Protein AF-A0A8X8WLD6-F1 (afdb_monomer_lite)

InterPro domains:
  IPR009038 GOLD domain [PF01105] (49-190)
  IPR009038 GOLD domain [SM01190] (5-190)
  IPR015720 Transmembrane emp24 domain-containing protein [PTHR22811] (5-192)

pLDDT: mean 74.34, std 14.96, range [29.39, 98.31]

Secondary structure (DSSP, 8-state):
------EEEEEEEEE--SSTTSPPPTT-EEEEEEEE-SSS-EEEEEEEES-SS-TTSS-EEEEESS-SEEEEEEE--SSEEEEEEEEE---SS-----EEEEEEEGGGGS--TTTTTS-TTHHHHHHHHHHHHHHHHHHHHHHHHHHHHHHHHHHHHHHHHHHHHHHHHHHHHHHHHHHHHHHHHHHHHHHHT--

Organism: Salvia splendens (NCBI:txid180675)

Foldseek 3Di:
DDQPWDKDFPDKDFFDDPDPPDWDDQLWKKKKKKAKDDDFKKKKWKWFQPDPVCSPPTDTPDTDTRDRIDIDMDHDGHTGMMTIMIITRDDPDPDDIDMDMDIDTGPRRDDPPVVVVPDDVCVVVVVVVVVVVVVVVVVVVVVVVVVVVVVVVVVVVVVVVVVVVVVVVVVVVVVVVVVVVVVVVVVVCVVVVPD

Sequence (195 aa):
MHSTGYSMTVGKYEVVNYNEGLPLPDSHKITIRFRRENYGKLICGILRITDRLLPSYGNNYHYAENVVWGHFAFQAADAGDYMACFFAADTKPSSFMTVDFEWKSGVAAKDWSHIAKKGSVTAMELELERMYDTVQAIHDEIYYLREREKEMQLLNISTNSKMAWLSFLSLLVSLSVTGLQLWHLKSFFQKKKLI

Radius of gyration: 32.74 Å; chains: 1; bounding box: 58×54×99 Å

Structure (mmCIF, N/CA/C/O backbone):
data_AF-A0A8X8WLD6-F1
#
_entry.id   AF-A0A8X8WLD6-F1
#
loop_
_atom_site.group_PDB
_atom_site.id
_atom_site.type_symbol
_atom_site.label_atom_id
_atom_site.label_alt_id
_atom_site.label_comp_id
_atom_site.label_asym_id
_atom_site.label_entity_id
_atom_site.label_seq_id
_atom_site.pdbx_PDB_ins_code
_atom_site.Cartn_x
_atom_site.Cartn_y
_atom_site.Cartn_z
_atom_site.occupancy
_atom_site.B_iso_or_equiv
_atom_site.auth_seq_id
_atom_site.auth_comp_id
_atom_site.auth_asym_id
_atom_site.auth_atom_id
_atom_site.pdbx_PDB_model_num
ATOM 1 N N . MET A 1 1 ? -5.770 -28.089 -34.467 1.00 29.39 1 MET A N 1
ATOM 2 C CA . MET A 1 1 ? -4.344 -28.482 -34.459 1.00 29.39 1 MET A CA 1
ATOM 3 C C . MET A 1 1 ? -3.795 -28.195 -33.074 1.00 29.39 1 MET A C 1
ATOM 5 O O . MET A 1 1 ? -3.697 -27.035 -32.703 1.00 29.39 1 MET A O 1
ATOM 9 N N . HIS A 1 2 ? -3.549 -29.243 -32.287 1.00 32.16 2 HIS A N 1
ATOM 10 C CA . HIS A 1 2 ? -2.879 -29.145 -30.989 1.00 32.16 2 HIS A CA 1
ATOM 11 C C . HIS A 1 2 ? -1.432 -28.700 -31.234 1.00 32.16 2 HIS A C 1
ATOM 13 O O . HIS A 1 2 ? -0.637 -29.479 -31.753 1.00 32.16 2 HIS A O 1
ATOM 19 N N . SER A 1 3 ? -1.109 -27.446 -30.921 1.00 35.28 3 SER A N 1
ATOM 20 C CA . SER A 1 3 ? 0.278 -26.984 -30.882 1.00 35.28 3 SER A CA 1
ATOM 21 C C . SER A 1 3 ? 0.845 -27.362 -29.517 1.00 35.28 3 SER A C 1
ATOM 23 O O . SER A 1 3 ? 0.559 -26.709 -28.515 1.00 35.28 3 SER A O 1
ATOM 25 N N . THR A 1 4 ? 1.589 -28.463 -29.453 1.00 39.16 4 THR A N 1
ATOM 26 C CA . THR A 1 4 ? 2.425 -28.824 -28.301 1.00 39.16 4 THR A CA 1
ATOM 27 C C . THR A 1 4 ? 3.657 -27.922 -28.283 1.00 39.16 4 THR A C 1
ATOM 29 O O . THR A 1 4 ? 4.755 -28.376 -28.556 1.00 39.16 4 THR A O 1
ATOM 32 N N . GLY A 1 5 ? 3.468 -26.627 -28.031 1.00 50.44 5 GLY A N 1
ATOM 33 C CA . GLY A 1 5 ? 4.569 -25.692 -27.811 1.00 50.44 5 GLY A CA 1
ATOM 34 C C . GLY A 1 5 ? 4.886 -25.603 -26.323 1.00 50.44 5 GLY A C 1
ATOM 35 O O . GLY A 1 5 ? 3.981 -25.417 -25.507 1.00 50.44 5 GLY A O 1
ATOM 36 N N . TYR A 1 6 ? 6.159 -25.716 -25.952 1.00 54.38 6 TYR A N 1
ATOM 37 C CA . TYR A 1 6 ? 6.596 -25.414 -24.592 1.00 54.38 6 TYR A CA 1
ATOM 38 C C . TYR A 1 6 ? 6.412 -23.906 -24.334 1.00 54.38 6 TYR A C 1
ATOM 40 O O . TYR A 1 6 ? 7.096 -23.064 -24.916 1.00 54.38 6 TYR A O 1
ATOM 48 N N . SER A 1 7 ? 5.438 -23.560 -23.488 1.00 57.84 7 SER A N 1
ATOM 49 C CA . SER A 1 7 ? 5.211 -22.192 -23.009 1.00 57.84 7 SER A CA 1
ATOM 50 C C . SER A 1 7 ? 6.085 -21.928 -21.789 1.00 57.84 7 SER A C 1
ATOM 52 O O . SER A 1 7 ? 6.006 -22.676 -20.815 1.00 57.84 7 SER A O 1
ATOM 54 N N . MET A 1 8 ? 6.867 -20.848 -21.804 1.00 62.53 8 MET A N 1
ATOM 55 C CA . MET A 1 8 ? 7.600 -20.373 -20.633 1.00 62.53 8 MET A CA 1
ATOM 56 C C . MET A 1 8 ? 6.960 -19.077 -20.128 1.00 62.53 8 MET A C 1
ATOM 58 O O . MET A 1 8 ? 6.961 -18.045 -20.802 1.00 62.53 8 MET A O 1
ATOM 62 N N . THR A 1 9 ? 6.398 -19.120 -18.921 1.00 62.12 9 THR A N 1
ATOM 63 C CA . THR A 1 9 ? 5.961 -17.911 -18.214 1.00 62.12 9 THR A CA 1
ATOM 64 C C . THR A 1 9 ? 7.174 -17.303 -17.525 1.00 62.12 9 THR A C 1
ATOM 66 O O . THR A 1 9 ? 7.764 -17.936 -16.655 1.00 62.12 9 THR A O 1
ATOM 69 N N . VAL A 1 10 ? 7.558 -16.089 -17.921 1.00 64.88 10 VAL A N 1
ATOM 70 C CA . VAL A 1 10 ? 8.767 -15.425 -17.397 1.00 64.88 10 VAL A CA 1
ATOM 71 C C . VAL A 1 10 ? 8.454 -14.559 -16.171 1.00 64.88 10 VAL A C 1
ATOM 73 O O . VAL A 1 10 ? 9.334 -14.330 -15.348 1.00 64.88 10 VAL A O 1
ATOM 76 N N . GLY A 1 11 ? 7.195 -14.153 -15.969 1.00 66.19 11 GLY A N 1
ATOM 77 C CA . GLY A 1 11 ? 6.789 -13.462 -14.744 1.00 66.19 11 GLY A CA 1
ATOM 78 C C . GLY A 1 11 ? 5.285 -13.216 -14.640 1.00 66.19 11 GLY A C 1
ATOM 79 O O . GLY A 1 11 ? 4.610 -12.962 -15.642 1.00 66.19 11 GLY A O 1
ATOM 80 N N . LYS A 1 12 ? 4.772 -13.290 -13.407 1.00 68.62 12 LYS A N 1
ATOM 81 C CA . LYS A 1 12 ? 3.413 -12.890 -13.025 1.00 68.62 12 LYS A CA 1
ATOM 82 C C . LYS A 1 12 ? 3.515 -11.647 -12.141 1.00 68.62 12 LYS A C 1
ATOM 84 O O . LYS A 1 12 ? 4.262 -11.666 -11.166 1.00 68.62 12 LYS A O 1
ATOM 89 N N . TYR A 1 13 ? 2.757 -10.608 -12.470 1.00 75.00 13 TYR A N 1
ATOM 90 C CA . TYR A 1 13 ? 2.775 -9.329 -11.766 1.00 75.00 13 TYR A CA 1
ATOM 91 C C . TYR A 1 13 ? 1.355 -8.927 -11.383 1.00 75.00 13 TYR A C 1
ATOM 93 O O . TYR A 1 13 ? 0.457 -8.929 -12.222 1.00 75.00 13 TYR A O 1
ATOM 101 N N . GLU A 1 14 ? 1.153 -8.577 -10.118 1.00 72.31 14 GLU A N 1
ATOM 102 C CA . GLU A 1 14 ? -0.134 -8.109 -9.613 1.00 72.31 14 GLU A CA 1
ATOM 103 C C . GLU A 1 14 ? -0.137 -6.581 -9.576 1.00 72.31 14 GLU A C 1
ATOM 105 O O . GLU A 1 14 ? 0.733 -5.955 -8.967 1.00 72.31 14 GLU A O 1
ATOM 110 N N . VAL A 1 15 ? -1.111 -5.974 -10.251 1.00 72.88 15 VAL A N 1
ATOM 111 C CA . VAL A 1 15 ? -1.371 -4.539 -10.148 1.00 72.88 15 VAL A CA 1
ATOM 112 C C . VAL A 1 15 ? -2.420 -4.346 -9.064 1.00 72.88 15 VAL A C 1
ATOM 114 O O . VAL A 1 15 ? -3.608 -4.594 -9.286 1.00 72.88 15 VAL A O 1
ATOM 117 N N . VAL A 1 16 ? -1.965 -3.907 -7.893 1.00 67.19 16 VAL A N 1
ATOM 118 C CA . VAL A 1 16 ? -2.822 -3.605 -6.744 1.00 67.19 16 VAL A CA 1
ATOM 119 C C . VAL A 1 16 ? -3.279 -2.153 -6.831 1.00 67.19 16 VAL A C 1
ATOM 121 O O . VAL A 1 16 ? -2.459 -1.237 -6.881 1.00 67.19 16 VAL A O 1
ATOM 124 N N . ASN A 1 17 ? -4.594 -1.936 -6.836 1.00 70.19 17 ASN A N 1
ATOM 125 C CA . ASN A 1 17 ? -5.170 -0.609 -6.655 1.00 70.19 17 ASN A CA 1
ATOM 126 C C . ASN A 1 17 ? -5.534 -0.420 -5.181 1.00 70.19 17 ASN A C 1
ATOM 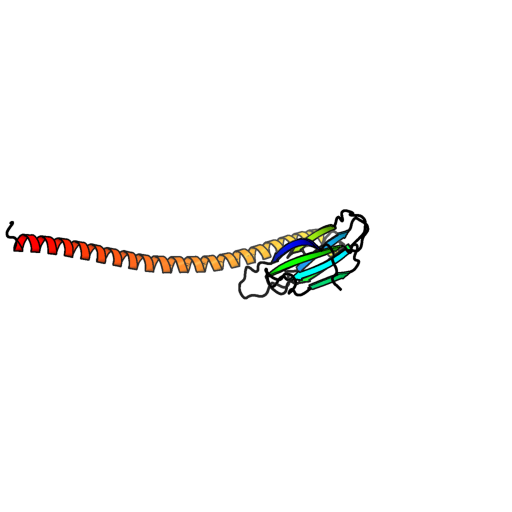128 O O . ASN A 1 17 ? -6.436 -1.083 -4.676 1.00 70.19 17 ASN A O 1
ATOM 132 N N . TYR A 1 18 ? -4.827 0.482 -4.502 1.00 64.00 18 TYR A N 1
ATOM 133 C CA . TYR A 1 18 ? -5.067 0.807 -3.093 1.00 64.00 18 TYR A CA 1
ATOM 134 C C . TYR A 1 18 ? -6.312 1.686 -2.873 1.00 64.00 18 TYR A C 1
ATOM 136 O O . TYR A 1 18 ? -6.775 1.810 -1.738 1.00 64.00 18 TYR A O 1
ATOM 144 N N . ASN A 1 19 ? -6.869 2.260 -3.945 1.00 64.06 19 ASN A N 1
ATOM 145 C CA . ASN A 1 19 ? -8.040 3.129 -3.915 1.00 64.06 19 ASN A CA 1
ATOM 146 C C . ASN A 1 19 ? -9.269 2.361 -4.419 1.00 64.06 19 ASN A C 1
ATOM 148 O O . ASN A 1 19 ? -9.572 2.349 -5.614 1.00 64.06 19 ASN A O 1
ATOM 152 N N . GLU A 1 20 ? -9.977 1.699 -3.503 1.00 58.72 20 GLU A N 1
ATOM 153 C CA . GLU A 1 20 ? -11.185 0.940 -3.838 1.00 58.72 20 GLU A CA 1
ATOM 154 C C . GLU A 1 20 ? -12.242 1.832 -4.521 1.00 58.72 20 GLU A C 1
ATOM 156 O O . GLU A 1 20 ? -12.653 2.858 -3.983 1.00 58.72 20 GLU A O 1
ATOM 161 N N . GLY A 1 21 ? -12.681 1.438 -5.723 1.00 57.94 21 GLY A N 1
ATOM 162 C CA . GLY A 1 21 ? -13.749 2.109 -6.479 1.00 57.94 21 GLY A CA 1
ATOM 163 C C . GLY A 1 21 ? -13.314 3.253 -7.405 1.00 57.94 21 GLY A C 1
ATOM 164 O O . GLY A 1 21 ? -14.142 3.747 -8.169 1.00 57.94 21 GLY A O 1
ATOM 165 N N . LEU A 1 22 ? -12.038 3.649 -7.393 1.00 59.72 22 LEU A N 1
ATOM 166 C CA . LEU A 1 22 ? -11.480 4.636 -8.326 1.00 59.72 22 LEU A CA 1
ATOM 167 C C . LEU A 1 22 ? -10.697 3.930 -9.447 1.00 59.72 22 LEU A C 1
ATOM 169 O O . LEU A 1 22 ? -9.995 2.956 -9.161 1.00 59.72 22 LEU A O 1
ATOM 173 N N . PRO A 1 23 ? -10.790 4.385 -10.712 1.00 63.88 23 PRO A N 1
ATOM 174 C CA . PRO A 1 23 ? -9.982 3.831 -11.796 1.00 63.88 23 PRO A CA 1
ATOM 175 C C . PRO A 1 23 ? -8.490 4.073 -11.534 1.00 63.88 23 PRO A C 1
ATOM 177 O O . PRO A 1 23 ? -8.115 5.034 -10.856 1.00 63.88 23 PRO A O 1
ATOM 180 N N . LEU A 1 24 ? -7.632 3.202 -12.073 1.00 65.94 24 LEU A N 1
ATOM 181 C CA . LEU A 1 24 ? -6.185 3.414 -12.008 1.00 65.94 24 LEU A CA 1
ATOM 182 C C . LEU A 1 24 ? -5.838 4.761 -12.669 1.00 65.94 24 LEU A C 1
ATOM 184 O O . LEU A 1 24 ? -6.397 5.079 -13.720 1.00 65.94 24 LEU A O 1
ATOM 188 N N . PRO A 1 25 ? -4.928 5.559 -12.081 1.00 66.00 25 PRO A N 1
ATOM 189 C CA . PRO A 1 25 ? -4.551 6.839 -12.663 1.00 66.00 25 PRO A CA 1
ATOM 190 C C . PRO A 1 25 ? -3.901 6.638 -14.039 1.00 66.00 25 PRO A C 1
ATOM 192 O O . PRO A 1 25 ? -3.166 5.670 -14.247 1.00 66.00 25 PRO A O 1
ATOM 195 N N . ASP A 1 26 ? -4.092 7.595 -14.955 1.00 61.78 26 ASP A N 1
ATOM 196 C CA . ASP A 1 26 ? -3.539 7.534 -16.321 1.00 61.78 26 ASP A CA 1
ATOM 197 C C . ASP A 1 26 ? -2.004 7.435 -16.371 1.00 61.78 26 AS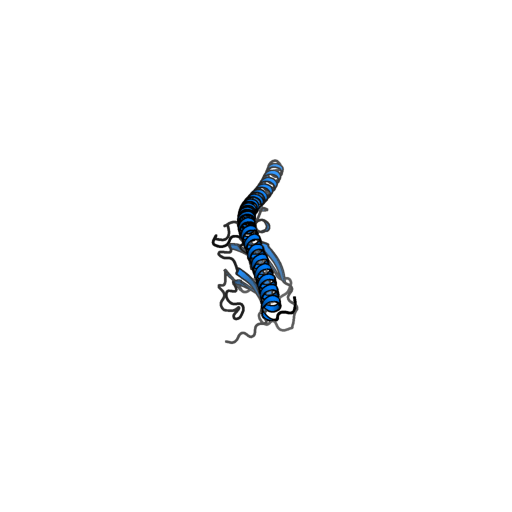P A C 1
ATOM 199 O O . ASP A 1 26 ? -1.409 7.021 -17.367 1.00 61.78 26 ASP A O 1
ATOM 203 N N . SER A 1 27 ? -1.342 7.769 -15.264 1.00 60.25 27 SER A N 1
ATOM 204 C CA . SER A 1 27 ? 0.099 7.623 -15.069 1.00 60.25 27 SER A CA 1
ATOM 205 C C . SER A 1 27 ? 0.559 6.173 -14.868 1.00 60.25 27 SER A C 1
ATOM 207 O O . SER A 1 27 ? 1.767 5.913 -14.887 1.00 60.25 27 SER A O 1
ATOM 209 N N . HIS A 1 28 ? -0.356 5.210 -14.696 1.00 67.75 28 HIS A N 1
ATOM 210 C CA . HIS A 1 28 ? -0.022 3.800 -14.505 1.00 67.75 28 HIS A CA 1
ATOM 211 C C . HIS A 1 28 ? 0.275 3.107 -15.842 1.00 67.75 28 HIS A C 1
ATOM 213 O O . HIS A 1 28 ? -0.479 2.284 -16.366 1.00 67.75 28 HIS A O 1
ATOM 219 N N . LYS A 1 29 ? 1.423 3.472 -16.409 1.00 72.50 29 LYS A N 1
ATOM 220 C CA . LYS A 1 29 ? 1.969 2.861 -17.615 1.00 72.50 29 LYS A CA 1
ATOM 221 C C . LYS A 1 29 ? 2.773 1.626 -17.233 1.00 72.50 29 LYS A C 1
ATOM 223 O O . LYS A 1 29 ? 3.614 1.684 -16.338 1.00 72.50 29 LYS A O 1
ATOM 228 N N . ILE A 1 30 ? 2.519 0.520 -17.918 1.00 76.19 30 ILE A N 1
ATOM 229 C CA . ILE A 1 30 ? 3.349 -0.678 -17.847 1.00 76.19 30 ILE A CA 1
ATOM 230 C C . ILE A 1 30 ? 4.222 -0.677 -19.085 1.00 76.19 30 ILE A C 1
ATOM 232 O O . ILE A 1 30 ? 3.715 -0.584 -20.202 1.00 76.19 30 ILE A O 1
ATOM 236 N N . THR A 1 31 ? 5.526 -0.784 -18.876 1.00 76.00 31 THR A N 1
ATOM 237 C CA . THR A 1 31 ? 6.522 -0.825 -19.935 1.00 76.00 31 THR A CA 1
ATOM 238 C C . THR A 1 31 ? 7.287 -2.133 -19.838 1.00 76.00 31 THR A C 1
ATOM 240 O O . THR A 1 31 ? 7.851 -2.461 -18.794 1.00 76.00 31 THR A O 1
ATOM 243 N N . ILE A 1 32 ? 7.317 -2.864 -20.946 1.00 74.88 32 ILE A N 1
ATOM 244 C CA . ILE A 1 32 ? 7.991 -4.147 -21.071 1.00 74.88 32 ILE A CA 1
ATOM 245 C C . ILE A 1 32 ? 9.047 -4.032 -22.151 1.00 74.88 32 ILE A C 1
ATOM 247 O O . ILE A 1 32 ? 8.755 -3.668 -23.293 1.00 74.88 32 ILE A O 1
ATOM 251 N N . ARG A 1 33 ? 10.278 -4.387 -21.802 1.00 76.94 33 ARG A N 1
ATOM 252 C CA . ARG A 1 33 ? 11.364 -4.547 -22.760 1.00 76.94 33 ARG A CA 1
ATOM 253 C C . ARG A 1 33 ? 11.831 -5.985 -22.722 1.00 76.94 33 ARG A C 1
ATOM 255 O O . ARG A 1 33 ? 12.035 -6.539 -21.649 1.00 76.94 33 ARG A O 1
ATOM 262 N N . PHE A 1 34 ? 12.020 -6.565 -23.897 1.00 77.00 34 PHE A N 1
ATOM 263 C CA . PHE A 1 34 ? 12.658 -7.865 -23.997 1.00 77.00 34 PHE A CA 1
ATOM 264 C C . PHE A 1 34 ? 13.650 -7.904 -25.147 1.00 77.00 34 PHE A C 1
ATOM 266 O O . PHE A 1 34 ? 13.471 -7.255 -26.188 1.00 77.00 34 PHE A O 1
ATOM 273 N N . ARG A 1 35 ? 14.703 -8.690 -24.954 1.00 74.00 35 ARG A N 1
ATOM 274 C CA . ARG A 1 35 ? 15.701 -8.988 -25.974 1.00 74.00 35 ARG A CA 1
ATOM 275 C C . ARG A 1 35 ? 16.039 -10.467 -25.916 1.00 74.00 35 ARG A C 1
ATOM 277 O O . ARG A 1 35 ? 16.295 -11.023 -24.854 1.00 74.00 35 ARG A O 1
ATOM 284 N N . ARG A 1 36 ? 16.045 -11.097 -27.084 1.00 70.62 36 ARG A N 1
ATOM 285 C CA . ARG A 1 36 ? 16.473 -12.482 -27.252 1.00 70.62 36 ARG A CA 1
ATOM 286 C C . ARG A 1 36 ? 17.970 -12.550 -27.552 1.00 70.62 36 ARG A C 1
ATOM 288 O O . ARG A 1 36 ? 18.460 -11.752 -28.350 1.00 70.62 36 ARG A O 1
ATOM 295 N N . GLU A 1 37 ? 18.656 -13.538 -26.980 1.00 69.69 37 GLU A N 1
ATOM 296 C CA . GLU A 1 37 ? 20.098 -13.755 -27.197 1.00 69.69 37 GLU A CA 1
ATOM 297 C C . GLU A 1 37 ? 20.429 -14.888 -28.197 1.00 69.69 37 GLU A C 1
ATOM 299 O O . GLU A 1 37 ? 21.432 -14.793 -28.896 1.00 69.69 37 GLU A O 1
ATOM 304 N N . ASN A 1 38 ? 19.579 -15.921 -28.336 1.00 67.62 38 ASN A N 1
ATOM 305 C CA . ASN A 1 38 ? 19.846 -17.123 -29.158 1.00 67.62 38 ASN A CA 1
ATOM 306 C C . ASN A 1 38 ? 18.884 -17.312 -30.360 1.00 67.62 38 ASN A C 1
ATOM 308 O O . ASN A 1 38 ? 17.836 -16.667 -30.457 1.00 67.62 38 ASN A O 1
ATOM 312 N N . TYR A 1 39 ? 19.227 -18.228 -31.281 1.00 56.91 39 TYR A N 1
ATOM 313 C CA . TYR A 1 39 ? 18.444 -18.559 -32.487 1.00 56.91 39 TYR A CA 1
ATOM 314 C C . TYR A 1 39 ? 17.168 -19.367 -32.170 1.00 56.91 39 TYR A C 1
ATOM 316 O O . TYR A 1 39 ? 17.200 -20.313 -31.393 1.00 56.91 39 TYR A O 1
ATOM 324 N N . GLY A 1 40 ? 16.041 -18.998 -32.791 1.00 60.62 40 GLY A N 1
ATOM 325 C CA . GLY A 1 40 ? 14.718 -19.619 -32.607 1.00 60.62 40 GLY A CA 1
ATOM 326 C C . GLY A 1 40 ? 13.586 -18.648 -32.969 1.00 60.62 40 GLY A C 1
ATOM 327 O O . GLY A 1 40 ? 13.846 -17.486 -33.275 1.00 60.62 40 GLY A O 1
ATOM 328 N N . LYS A 1 41 ? 12.321 -19.075 -32.953 1.00 59.84 41 LYS A N 1
ATOM 329 C CA . LYS A 1 41 ? 11.158 -18.172 -33.080 1.00 59.84 41 LYS A CA 1
ATOM 330 C C . LYS A 1 41 ? 10.527 -17.978 -31.701 1.00 59.84 41 LYS A C 1
ATOM 332 O O . LYS A 1 41 ? 10.145 -18.957 -31.070 1.00 59.84 41 LYS A O 1
ATOM 337 N N . LEU A 1 42 ? 10.433 -16.726 -31.251 1.00 64.88 42 LEU A N 1
ATOM 338 C CA . LEU A 1 42 ? 9.764 -16.327 -30.011 1.00 64.88 42 LEU A CA 1
ATOM 339 C C . LEU A 1 42 ? 8.433 -15.664 -30.355 1.00 64.88 42 LEU A C 1
ATOM 341 O O . LEU A 1 42 ? 8.391 -14.744 -31.178 1.00 64.88 42 LEU A O 1
ATOM 345 N N . ILE A 1 43 ? 7.374 -16.125 -29.710 1.00 66.44 43 ILE A N 1
ATOM 346 C CA . ILE A 1 43 ? 6.069 -15.474 -29.686 1.00 66.44 43 ILE A CA 1
ATOM 347 C C . ILE A 1 43 ? 5.932 -14.847 -28.298 1.00 66.44 43 ILE A C 1
ATOM 349 O O . ILE A 1 43 ? 6.132 -15.526 -27.291 1.00 66.44 43 ILE A O 1
ATOM 353 N N . CYS A 1 44 ? 5.638 -13.552 -28.242 1.00 70.50 44 CYS A N 1
ATOM 354 C CA . CYS A 1 44 ? 5.473 -12.797 -27.003 1.00 70.50 44 CYS A CA 1
ATOM 355 C C . CYS A 1 44 ? 4.010 -12.366 -26.868 1.00 70.50 44 CYS A C 1
ATOM 357 O O . CYS A 1 44 ? 3.460 -11.744 -27.782 1.00 70.50 44 CYS A O 1
ATOM 359 N N . GLY A 1 45 ? 3.389 -12.696 -25.736 1.00 69.31 45 GLY A N 1
ATOM 360 C CA . GLY A 1 45 ? 2.019 -12.315 -25.406 1.00 69.31 45 GLY A CA 1
ATOM 361 C C . GLY A 1 45 ? 1.924 -11.701 -24.013 1.00 69.31 45 GLY A C 1
ATOM 362 O O . GLY A 1 45 ? 2.545 -12.197 -23.076 1.00 69.31 45 GLY A O 1
ATOM 363 N N . ILE A 1 46 ? 1.138 -10.635 -23.868 1.00 70.75 46 ILE A N 1
ATOM 364 C CA . ILE A 1 46 ? 0.761 -10.057 -22.573 1.00 70.75 46 ILE A CA 1
ATOM 365 C C . ILE A 1 46 ? -0.719 -10.337 -22.353 1.00 70.75 46 ILE A C 1
ATOM 367 O O . ILE A 1 46 ? -1.561 -9.893 -23.141 1.00 70.75 46 ILE A O 1
ATOM 371 N N . LEU A 1 47 ? -1.024 -11.029 -21.261 1.00 69.94 47 LEU A N 1
ATOM 372 C CA . LEU A 1 47 ? -2.371 -11.449 -20.913 1.00 69.94 47 LEU A CA 1
ATOM 373 C C . LEU A 1 47 ? -2.759 -10.919 -19.531 1.00 69.94 47 LEU A C 1
ATOM 375 O O . LEU A 1 47 ? -1.968 -10.989 -18.589 1.00 69.94 47 LEU A O 1
ATOM 379 N N . ARG A 1 48 ? -3.996 -10.438 -19.389 1.00 70.81 48 ARG A N 1
ATOM 380 C CA . ARG A 1 48 ? -4.617 -10.241 -18.070 1.00 70.81 48 ARG A CA 1
ATOM 381 C C . ARG A 1 48 ? -5.279 -11.534 -17.625 1.00 70.81 48 ARG A C 1
ATOM 383 O O . ARG A 1 48 ? -6.121 -12.063 -18.344 1.00 70.81 48 ARG A O 1
ATOM 390 N N . ILE A 1 49 ? -4.950 -12.003 -16.430 1.00 65.38 49 ILE A N 1
ATOM 391 C CA . ILE A 1 49 ? -5.569 -13.181 -15.825 1.00 65.38 49 ILE A CA 1
ATOM 392 C C . ILE A 1 49 ? -6.824 -12.725 -15.076 1.00 65.38 49 ILE A C 1
ATOM 394 O O . ILE A 1 49 ? -6.751 -11.941 -14.133 1.00 65.38 49 ILE A O 1
ATOM 398 N N . THR A 1 50 ? -7.983 -13.206 -15.515 1.00 58.50 50 THR A N 1
ATOM 399 C CA . THR A 1 50 ? -9.292 -12.943 -14.891 1.00 58.50 50 THR A CA 1
ATOM 400 C C . THR A 1 50 ? -9.722 -14.079 -13.962 1.00 58.50 50 THR A C 1
ATOM 402 O O . THR A 1 50 ? -10.373 -13.821 -12.955 1.00 58.50 50 THR A O 1
ATOM 405 N N . ASP A 1 51 ? -9.311 -15.317 -14.256 1.00 55.97 51 ASP A N 1
ATOM 406 C CA . ASP A 1 51 ? -9.565 -16.503 -13.438 1.00 55.97 51 ASP A CA 1
ATOM 407 C C . ASP A 1 51 ? -8.253 -17.250 -13.149 1.00 55.97 51 ASP A C 1
ATOM 409 O O . ASP A 1 51 ? -7.498 -17.617 -14.053 1.00 55.97 51 ASP A O 1
ATOM 413 N N . ARG A 1 52 ? -7.985 -17.490 -11.861 1.00 56.53 52 ARG A N 1
ATOM 414 C CA . ARG A 1 52 ? -6.791 -18.195 -11.375 1.00 56.53 52 ARG A CA 1
ATOM 415 C C . ARG A 1 52 ? -6.799 -19.680 -11.776 1.00 56.53 52 ARG A C 1
ATOM 417 O O . ARG A 1 52 ? -5.731 -20.288 -11.810 1.00 56.53 52 ARG A O 1
ATOM 424 N N . LEU A 1 53 ? -7.970 -20.243 -12.090 1.00 53.94 53 LEU A N 1
ATOM 425 C CA . LEU A 1 53 ? -8.153 -21.633 -12.527 1.00 53.94 53 LEU A CA 1
ATOM 426 C C . LEU A 1 53 ? -8.075 -21.803 -14.054 1.00 53.94 53 LEU A C 1
ATOM 428 O O . LEU A 1 53 ? -7.745 -22.891 -14.525 1.00 53.94 53 LEU A O 1
ATOM 432 N N . LEU A 1 54 ? -8.325 -20.743 -14.831 1.00 55.12 54 LEU A N 1
ATOM 433 C CA . LEU A 1 54 ? -8.306 -20.757 -16.298 1.00 55.12 54 LEU A CA 1
ATOM 434 C C . LEU A 1 54 ? -7.473 -19.583 -16.841 1.00 55.12 54 LEU A C 1
ATOM 436 O O . LEU A 1 54 ? -8.027 -18.596 -17.332 1.00 55.12 54 LEU A O 1
ATOM 440 N N . PRO A 1 55 ? -6.129 -19.705 -16.855 1.00 53.59 55 PRO A N 1
ATOM 441 C CA . PRO A 1 55 ? -5.241 -18.654 -17.350 1.00 53.59 55 PRO A CA 1
ATOM 442 C C . PRO A 1 55 ? -5.491 -18.299 -18.819 1.00 53.59 55 PRO A C 1
ATOM 444 O O . PRO A 1 55 ? -5.061 -17.250 -19.262 1.00 53.59 55 PRO A O 1
ATOM 447 N N . SER A 1 56 ? -6.165 -19.166 -19.583 1.00 53.91 56 SER A N 1
ATOM 448 C CA . SER A 1 56 ? -6.457 -18.968 -21.006 1.00 53.91 56 SER A CA 1
ATOM 449 C C . SER A 1 56 ? -7.680 -18.081 -21.283 1.00 53.91 56 SER A C 1
ATOM 451 O O . SER A 1 56 ? -7.914 -17.756 -22.445 1.00 53.91 56 SER A O 1
ATOM 453 N N . TYR A 1 57 ? -8.465 -17.697 -20.267 1.00 56.97 57 TYR A N 1
ATOM 454 C CA . TYR A 1 57 ? -9.672 -16.861 -20.417 1.00 56.97 57 TYR A CA 1
ATOM 455 C C . TYR A 1 57 ? -9.383 -15.366 -20.164 1.00 56.97 57 TYR A C 1
ATOM 457 O O . TYR A 1 57 ? -10.193 -14.627 -19.607 1.00 56.97 57 TYR A O 1
ATOM 465 N N . GLY A 1 58 ? -8.176 -14.928 -20.520 1.00 61.78 58 GLY A N 1
ATOM 466 C CA . GLY A 1 58 ? -7.711 -13.554 -20.363 1.00 61.78 58 GLY A CA 1
ATOM 467 C C . GLY A 1 58 ? -7.821 -12.728 -21.644 1.00 61.78 58 GLY A C 1
ATOM 468 O O . GLY A 1 58 ? -7.774 -13.269 -22.747 1.00 61.78 58 GLY A O 1
ATOM 469 N N . ASN A 1 59 ? -7.910 -11.402 -21.513 1.00 68.56 59 ASN A N 1
ATOM 470 C CA . ASN A 1 59 ? -7.763 -10.498 -22.657 1.00 68.56 59 ASN A CA 1
ATOM 471 C C . ASN A 1 59 ? -6.271 -10.336 -22.995 1.00 68.56 59 ASN A C 1
ATOM 473 O O . ASN A 1 59 ? -5.460 -10.039 -22.112 1.00 68.56 59 ASN A O 1
ATOM 477 N N . ASN A 1 60 ? -5.916 -10.520 -24.271 1.00 69.25 60 ASN A N 1
ATOM 478 C CA . ASN A 1 60 ? -4.576 -10.240 -24.790 1.00 69.25 60 ASN A CA 1
ATOM 479 C C . ASN A 1 60 ? -4.427 -8.730 -25.009 1.00 69.25 60 ASN A C 1
ATOM 481 O O . ASN A 1 60 ? -5.105 -8.166 -25.864 1.00 69.25 60 ASN A O 1
ATOM 485 N N . TYR A 1 61 ? -3.530 -8.085 -24.266 1.00 75.94 61 TYR A N 1
ATOM 486 C CA . TYR A 1 61 ? -3.215 -6.661 -24.453 1.00 75.94 61 TYR A CA 1
ATOM 487 C C . TYR A 1 61 ? -2.199 -6.455 -25.567 1.00 75.94 61 TYR A C 1
ATOM 489 O O . TYR A 1 61 ? -2.221 -5.450 -26.272 1.00 75.94 61 TYR A O 1
ATOM 497 N N . HIS A 1 62 ? -1.296 -7.417 -25.722 1.00 74.69 62 HIS A N 1
ATOM 498 C CA . HIS A 1 62 ? -0.280 -7.373 -26.749 1.00 74.69 62 HIS A CA 1
ATOM 499 C C . HIS A 1 62 ? 0.046 -8.786 -27.203 1.00 74.69 62 HIS A C 1
ATOM 501 O O . HIS A 1 62 ? 0.237 -9.678 -26.378 1.00 74.69 62 HIS A O 1
ATOM 507 N N . TYR A 1 63 ? 0.139 -8.978 -28.513 1.00 77.56 63 TYR A N 1
ATOM 508 C CA . TYR A 1 63 ? 0.528 -10.240 -29.117 1.00 77.56 63 TYR A CA 1
ATOM 509 C C . TYR A 1 63 ? 1.446 -9.955 -30.294 1.00 77.56 63 TYR A C 1
ATOM 511 O O . TYR A 1 63 ? 1.092 -9.186 -31.187 1.00 77.56 63 TYR A O 1
ATOM 519 N N . ALA A 1 64 ? 2.632 -10.554 -30.289 1.00 74.44 64 ALA A N 1
ATOM 520 C CA . ALA A 1 64 ? 3.542 -10.454 -31.412 1.00 74.44 64 ALA A CA 1
ATOM 521 C C . ALA A 1 64 ? 4.269 -11.771 -31.664 1.00 74.44 64 ALA A C 1
ATOM 523 O O . ALA A 1 64 ? 4.813 -12.405 -30.756 1.00 74.44 64 ALA A O 1
ATOM 524 N N . GLU A 1 65 ? 4.309 -12.155 -32.933 1.00 74.00 65 GLU A N 1
ATOM 525 C CA . GLU A 1 65 ? 4.963 -13.369 -33.398 1.00 74.00 65 GLU A CA 1
ATOM 526 C C . GLU A 1 65 ? 6.323 -13.059 -34.025 1.00 74.00 65 GLU A C 1
ATOM 528 O O . GLU A 1 65 ? 6.511 -12.033 -34.676 1.00 74.00 65 GLU A O 1
ATOM 533 N N . ASN A 1 66 ? 7.266 -13.994 -33.889 1.00 71.31 66 ASN A N 1
ATOM 534 C CA . ASN A 1 66 ? 8.579 -13.952 -34.541 1.00 71.31 66 ASN A CA 1
ATOM 535 C C . ASN A 1 66 ? 9.441 -12.727 -34.172 1.00 71.31 66 ASN A C 1
ATOM 537 O O . ASN A 1 66 ? 10.268 -12.285 -34.969 1.00 71.31 66 ASN A O 1
ATOM 541 N N . VAL A 1 67 ? 9.312 -12.206 -32.948 1.00 72.19 67 VAL A N 1
ATOM 542 C CA . VAL A 1 67 ? 10.008 -10.979 -32.527 1.00 72.19 67 VAL A CA 1
ATOM 543 C C . VAL A 1 67 ? 11.335 -11.285 -31.830 1.00 72.19 67 VAL A C 1
ATOM 545 O O . VAL A 1 67 ? 11.390 -12.098 -30.906 1.00 72.19 67 VAL A O 1
ATOM 548 N N . VAL A 1 68 ? 12.420 -10.638 -32.273 1.00 71.81 68 VAL A N 1
ATOM 549 C CA . VAL A 1 68 ? 13.772 -10.763 -31.683 1.00 71.81 68 VAL A CA 1
ATOM 550 C C . VAL A 1 68 ? 13.952 -9.832 -30.481 1.00 71.81 68 VAL A C 1
ATOM 552 O O . VAL A 1 68 ? 14.555 -10.208 -29.479 1.00 71.81 68 VAL A O 1
ATOM 555 N N . TRP A 1 69 ? 13.417 -8.618 -30.573 1.00 77.38 69 TRP A N 1
ATOM 556 C CA . TRP A 1 69 ? 13.439 -7.610 -29.522 1.00 77.38 69 TRP A CA 1
ATOM 557 C C . TRP A 1 69 ? 12.180 -6.757 -29.626 1.00 77.38 69 TRP A C 1
ATOM 559 O O . TRP A 1 69 ? 11.669 -6.541 -30.726 1.00 77.38 69 TRP A O 1
ATOM 569 N N . GLY A 1 70 ? 11.695 -6.249 -28.502 1.00 75.94 70 GLY A N 1
ATOM 570 C CA . GLY A 1 70 ? 10.545 -5.359 -28.509 1.00 75.94 70 GLY A CA 1
ATOM 571 C C . GLY A 1 70 ? 10.469 -4.507 -27.257 1.00 75.94 70 GLY A C 1
ATOM 572 O O . GLY A 1 70 ? 10.995 -4.858 -26.197 1.00 75.94 70 GLY A O 1
ATOM 573 N N . HIS A 1 71 ? 9.829 -3.358 -27.424 1.00 82.31 71 HIS A N 1
ATOM 574 C CA . HIS A 1 71 ? 9.498 -2.439 -26.355 1.00 82.31 71 HIS A CA 1
ATOM 575 C C . HIS A 1 71 ? 8.020 -2.110 -26.472 1.00 82.31 71 HIS A C 1
ATOM 577 O O . HIS A 1 71 ? 7.590 -1.532 -27.471 1.00 82.31 71 HIS A O 1
ATOM 583 N N . PHE A 1 72 ? 7.255 -2.508 -25.469 1.00 79.56 72 PHE A N 1
ATOM 584 C CA . PHE A 1 72 ? 5.817 -2.322 -25.453 1.00 79.56 72 PHE A CA 1
ATOM 585 C C . PHE A 1 72 ? 5.442 -1.526 -24.231 1.00 79.56 72 PHE A C 1
ATOM 587 O O . PHE A 1 72 ? 5.981 -1.752 -23.148 1.00 79.56 72 PHE A O 1
ATOM 594 N N . ALA A 1 73 ? 4.500 -0.613 -24.409 1.00 79.19 73 ALA A N 1
ATOM 595 C CA . ALA A 1 73 ? 3.901 0.049 -23.283 1.00 79.19 73 ALA A CA 1
ATOM 596 C C . ALA A 1 73 ? 2.398 0.162 -23.459 1.00 79.19 73 ALA A C 1
ATOM 598 O O . ALA A 1 73 ? 1.915 0.488 -24.542 1.00 79.19 73 ALA A O 1
ATOM 599 N N . PHE A 1 74 ? 1.679 -0.109 -22.382 1.00 78.50 74 PHE A N 1
ATOM 600 C CA . PHE A 1 74 ? 0.231 -0.022 -22.340 1.00 78.50 74 PHE A CA 1
ATOM 601 C C . PHE A 1 74 ? -0.206 0.550 -20.995 1.00 78.50 74 PHE A C 1
ATOM 603 O O . PHE A 1 74 ? 0.543 0.538 -20.015 1.00 78.50 74 PHE A O 1
ATOM 610 N N . GLN A 1 75 ? -1.421 1.078 -20.969 1.00 80.12 75 GLN A N 1
ATOM 611 C CA . GLN A 1 75 ? -2.051 1.564 -19.755 1.00 80.12 75 GLN A CA 1
ATOM 612 C C . GLN A 1 75 ? -2.908 0.442 -19.165 1.00 80.12 75 GLN A C 1
ATOM 614 O O . GLN A 1 75 ? -3.715 -0.166 -19.873 1.00 80.12 75 GLN A O 1
ATOM 619 N N . ALA A 1 76 ? -2.708 0.139 -17.883 1.00 76.00 76 ALA A N 1
ATOM 620 C CA . ALA A 1 76 ? -3.539 -0.831 -17.181 1.00 76.00 76 ALA A CA 1
ATOM 621 C C . ALA A 1 76 ? -4.913 -0.204 -16.907 1.00 76.00 76 ALA A C 1
ATOM 623 O O . ALA A 1 76 ? -5.002 0.764 -16.159 1.00 76.00 76 ALA A O 1
ATOM 624 N N . ALA A 1 77 ? -5.969 -0.744 -17.523 1.00 71.69 77 ALA A N 1
ATOM 625 C CA . ALA A 1 77 ? -7.328 -0.226 -17.350 1.00 71.69 77 ALA A CA 1
ATOM 626 C C . ALA A 1 77 ? -7.865 -0.496 -15.934 1.00 71.69 77 ALA A C 1
ATOM 628 O O . 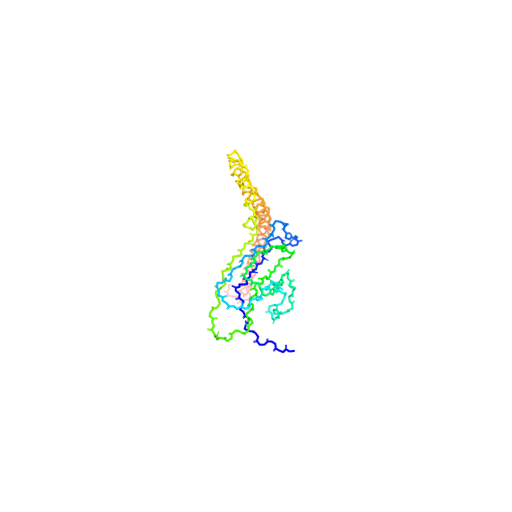ALA A 1 77 ? -8.404 0.401 -15.294 1.00 71.69 77 ALA A O 1
ATOM 629 N N . ASP A 1 78 ? -7.638 -1.710 -15.422 1.00 72.44 78 ASP A N 1
ATOM 630 C CA . ASP A 1 78 ? -8.125 -2.135 -14.109 1.00 72.44 78 ASP A CA 1
ATOM 631 C C . ASP A 1 78 ? -7.028 -2.828 -13.295 1.00 72.44 78 ASP A C 1
ATOM 633 O O . ASP A 1 78 ? -6.116 -3.456 -13.852 1.00 72.44 78 ASP A O 1
ATOM 637 N N . ALA A 1 79 ? -7.179 -2.816 -11.970 1.00 72.88 79 ALA A N 1
ATOM 638 C CA . ALA A 1 79 ? -6.397 -3.661 -11.070 1.00 72.88 79 ALA A CA 1
ATOM 639 C C . ALA A 1 79 ? -6.575 -5.147 -11.407 1.00 72.88 79 ALA A C 1
ATOM 641 O O . ALA A 1 79 ? -7.644 -5.567 -11.865 1.00 72.88 79 ALA A O 1
ATOM 642 N N . GLY A 1 80 ? -5.525 -5.939 -11.211 1.00 74.94 80 GLY A N 1
ATOM 643 C CA . GLY A 1 80 ? -5.555 -7.372 -11.488 1.00 74.94 80 GLY A CA 1
ATOM 644 C C . GLY A 1 80 ? -4.192 -7.979 -11.795 1.00 74.94 80 GLY A C 1
ATOM 645 O O . GLY A 1 80 ? -3.163 -7.304 -11.799 1.00 74.94 80 GLY A O 1
ATOM 646 N N . ASP A 1 81 ? -4.216 -9.278 -12.073 1.00 77.62 81 ASP A N 1
ATOM 647 C CA . ASP A 1 81 ? -3.039 -10.064 -12.423 1.00 77.62 81 ASP A CA 1
ATOM 648 C C . ASP A 1 81 ? -2.700 -9.890 -13.912 1.00 77.62 81 ASP A C 1
ATOM 650 O O . ASP A 1 81 ? -3.494 -10.233 -14.792 1.00 77.62 81 ASP A O 1
ATOM 654 N N . TYR A 1 82 ? -1.493 -9.413 -14.201 1.00 79.25 82 TYR A N 1
ATOM 655 C CA . TYR A 1 82 ? -0.940 -9.319 -15.550 1.00 79.25 82 TYR A CA 1
ATOM 656 C C . TYR A 1 82 ? 0.227 -10.298 -15.703 1.00 79.25 82 TYR A C 1
ATOM 658 O O . TYR A 1 82 ? 1.076 -10.449 -14.822 1.00 79.25 82 TYR A O 1
ATOM 666 N N . MET A 1 83 ? 0.274 -10.983 -16.841 1.00 76.56 83 MET A N 1
ATOM 667 C CA . MET A 1 83 ? 1.264 -12.013 -17.128 1.00 76.56 83 MET A CA 1
ATOM 668 C C . MET A 1 83 ? 1.908 -11.768 -18.488 1.00 76.56 83 MET A C 1
ATOM 670 O O . MET A 1 83 ? 1.219 -11.540 -19.483 1.00 76.56 83 MET A O 1
ATOM 674 N N . ALA A 1 84 ? 3.237 -11.859 -18.523 1.00 78.81 84 ALA A N 1
ATOM 675 C CA . ALA A 1 84 ? 4.002 -11.905 -19.761 1.00 78.81 84 ALA A CA 1
ATOM 676 C C . ALA A 1 84 ? 4.359 -13.365 -20.083 1.00 78.81 84 ALA A C 1
ATOM 678 O O . ALA A 1 84 ? 5.023 -14.054 -19.299 1.00 78.81 84 ALA A O 1
ATOM 679 N N . CYS A 1 85 ? 3.909 -13.832 -21.243 1.00 74.50 85 CYS A N 1
ATOM 680 C CA . CYS A 1 85 ? 4.140 -15.179 -21.746 1.00 74.50 85 CYS A CA 1
ATOM 681 C C . CYS A 1 85 ? 5.082 -15.152 -22.944 1.00 74.50 85 CYS A C 1
ATOM 683 O O . CYS A 1 85 ? 4.899 -14.374 -23.884 1.00 74.50 85 CYS A O 1
ATOM 685 N N . PHE A 1 86 ? 6.046 -16.067 -22.931 1.00 75.25 86 PHE A N 1
ATOM 686 C CA . PHE A 1 86 ? 6.980 -16.275 -24.021 1.00 75.25 86 PHE A CA 1
ATOM 687 C C . PHE A 1 86 ? 6.857 -17.718 -24.503 1.00 75.25 86 PHE A C 1
ATOM 689 O O . PHE A 1 86 ? 7.088 -18.668 -23.756 1.00 75.25 86 PHE A O 1
ATOM 696 N N . PHE A 1 87 ? 6.482 -17.888 -25.766 1.00 71.06 87 PHE A N 1
ATOM 697 C CA . PHE A 1 87 ? 6.373 -19.201 -26.389 1.00 71.06 87 PHE A CA 1
ATOM 698 C C . PHE A 1 87 ? 7.523 -19.385 -27.371 1.00 71.06 87 PHE A C 1
ATOM 700 O O . PHE A 1 87 ? 7.729 -18.560 -28.267 1.00 71.06 87 PHE A O 1
ATOM 707 N N . ALA A 1 88 ? 8.258 -20.480 -27.213 1.00 66.69 88 ALA A N 1
ATOM 708 C CA . ALA A 1 88 ? 9.239 -20.922 -28.189 1.00 66.69 88 ALA A CA 1
ATOM 709 C C . ALA A 1 88 ? 8.576 -21.964 -29.097 1.00 66.69 88 ALA A C 1
ATOM 711 O O . ALA A 1 88 ? 8.094 -22.990 -28.619 1.00 66.69 88 ALA A O 1
ATOM 712 N N . ALA A 1 89 ? 8.527 -21.704 -30.404 1.00 61.62 89 ALA A N 1
ATOM 713 C CA . ALA A 1 89 ? 8.100 -22.727 -31.356 1.00 61.62 89 ALA A CA 1
ATOM 714 C C . ALA A 1 89 ? 9.206 -23.788 -31.487 1.00 61.62 89 ALA A C 1
ATOM 716 O O . ALA A 1 89 ? 10.377 -23.424 -31.636 1.00 61.62 89 ALA A O 1
ATOM 717 N N . ASP A 1 90 ? 8.830 -25.071 -31.422 1.00 58.72 90 ASP A N 1
ATOM 718 C CA . ASP A 1 90 ? 9.729 -26.231 -31.350 1.00 58.72 90 ASP A CA 1
ATOM 719 C C . ASP A 1 90 ? 10.931 -26.109 -32.291 1.00 58.72 90 ASP A C 1
ATOM 721 O O . ASP A 1 90 ? 10.845 -26.315 -33.503 1.00 58.72 90 ASP A O 1
ATOM 725 N N . THR A 1 91 ? 12.085 -25.784 -31.713 1.00 55.22 91 THR A N 1
ATOM 726 C CA . THR A 1 91 ? 13.363 -25.807 -32.416 1.00 55.22 91 THR A CA 1
ATOM 727 C C . THR A 1 91 ? 14.087 -27.062 -31.931 1.00 55.22 91 THR A C 1
ATOM 729 O O . THR A 1 91 ? 14.470 -27.151 -30.771 1.00 55.22 91 THR A O 1
ATOM 732 N N . LYS A 1 92 ? 14.217 -28.088 -32.781 1.00 49.53 92 LYS A N 1
ATOM 733 C CA . LYS A 1 92 ? 15.158 -29.195 -32.528 1.00 49.53 92 LYS A CA 1
ATOM 734 C C . LYS A 1 92 ? 16.568 -28.661 -32.836 1.00 49.53 92 LYS A C 1
ATOM 736 O O . LYS A 1 92 ? 16.722 -28.128 -33.936 1.00 49.53 92 LYS A O 1
ATOM 741 N N . PRO A 1 93 ? 17.600 -28.807 -31.979 1.00 54.19 93 PRO A N 1
ATOM 742 C CA . PRO A 1 93 ? 17.676 -29.483 -30.679 1.00 54.19 93 PRO A CA 1
ATOM 743 C C . PRO A 1 93 ? 17.352 -28.553 -29.493 1.00 54.19 93 PRO A C 1
ATOM 745 O O . PRO A 1 93 ? 17.284 -27.344 -29.663 1.00 54.19 93 PRO A O 1
ATOM 748 N N . SER A 1 94 ? 17.208 -29.141 -28.296 1.00 54.69 94 SER A N 1
ATOM 749 C CA . SER A 1 94 ? 17.029 -28.480 -26.988 1.00 54.69 94 SER A CA 1
ATOM 750 C C . SER A 1 94 ? 18.109 -27.421 -26.712 1.00 54.69 94 SER A C 1
ATOM 752 O O . SER A 1 94 ? 19.109 -27.681 -26.043 1.00 54.69 94 SER A O 1
ATOM 754 N N . SER A 1 95 ? 17.936 -26.228 -27.274 1.00 58.72 95 SER A N 1
ATOM 755 C CA . SER A 1 95 ? 18.761 -25.058 -27.008 1.00 58.72 95 SER A CA 1
ATOM 756 C C . SER A 1 95 ? 18.107 -24.232 -25.910 1.00 58.72 95 SER A C 1
ATOM 758 O O . SER A 1 95 ? 16.923 -23.907 -25.996 1.00 58.72 95 SER A O 1
ATOM 760 N N . PHE A 1 96 ? 18.885 -23.855 -24.900 1.00 60.34 96 PHE A N 1
ATOM 761 C CA . PHE A 1 96 ? 18.465 -22.877 -23.904 1.00 60.34 96 PHE A CA 1
ATOM 762 C C . PHE A 1 96 ? 18.186 -21.533 -24.598 1.00 60.34 96 PHE A C 1
ATOM 764 O O . PHE A 1 96 ? 19.023 -20.994 -25.327 1.00 60.34 96 PHE A O 1
ATOM 771 N N . MET A 1 97 ? 16.984 -20.998 -24.401 1.00 67.00 97 MET A N 1
ATOM 772 C CA . MET A 1 97 ? 16.621 -19.665 -24.867 1.00 67.00 97 MET A CA 1
ATOM 773 C C . MET A 1 97 ? 16.744 -18.697 -23.696 1.00 67.00 97 MET A C 1
ATOM 775 O O . MET A 1 97 ? 15.980 -18.792 -22.739 1.00 67.00 97 MET A O 1
ATOM 779 N N . THR A 1 98 ? 17.684 -17.758 -23.786 1.00 69.44 98 THR A N 1
ATOM 780 C CA . THR A 1 98 ? 17.782 -16.652 -22.831 1.00 69.44 98 THR A CA 1
ATOM 781 C C . THR A 1 98 ? 16.959 -15.475 -23.340 1.00 69.44 98 THR A C 1
ATOM 783 O O . THR A 1 98 ? 17.090 -15.057 -24.499 1.00 69.44 98 THR A O 1
ATOM 786 N N . VAL A 1 99 ? 16.095 -14.959 -22.469 1.00 72.94 99 VAL A N 1
ATOM 787 C CA . VAL A 1 99 ? 15.312 -13.745 -22.691 1.00 72.94 99 VAL A CA 1
ATOM 788 C C . VAL A 1 99 ? 15.691 -12.763 -21.593 1.00 72.94 99 VAL A C 1
ATOM 790 O O . VAL A 1 99 ? 15.428 -13.017 -20.421 1.00 72.94 99 VAL A O 1
ATOM 793 N N . ASP A 1 100 ? 16.309 -11.654 -21.984 1.00 76.75 100 ASP A N 1
ATOM 794 C CA . ASP A 1 100 ? 16.466 -10.494 -21.112 1.00 76.75 100 ASP A CA 1
ATOM 795 C C . ASP A 1 100 ? 15.119 -9.770 -21.053 1.00 76.75 100 ASP A C 1
ATOM 797 O O . ASP A 1 100 ? 14.544 -9.475 -22.106 1.00 76.75 100 ASP A O 1
ATOM 801 N N . PHE A 1 101 ? 14.591 -9.548 -19.850 1.00 77.69 101 PHE A N 1
ATOM 802 C CA . PHE A 1 101 ? 13.246 -9.033 -19.614 1.00 77.69 101 PHE A CA 1
ATOM 803 C C . PHE A 1 101 ? 13.258 -7.963 -18.525 1.00 77.69 101 PHE A C 1
ATOM 805 O O . PHE A 1 101 ? 13.648 -8.209 -17.386 1.00 77.69 101 PHE A O 1
ATOM 812 N N . GLU A 1 102 ? 12.763 -6.781 -18.877 1.00 81.50 102 GLU A N 1
ATOM 813 C CA . GLU A 1 102 ? 12.642 -5.641 -17.978 1.00 81.50 102 GLU A CA 1
ATOM 814 C C . GLU A 1 102 ? 11.176 -5.202 -17.904 1.00 81.50 102 GLU A C 1
ATOM 816 O O . GLU A 1 102 ? 10.565 -4.858 -18.921 1.00 81.50 102 GLU A O 1
ATOM 821 N N . TRP A 1 103 ? 10.628 -5.193 -16.686 1.00 79.88 103 TRP A N 1
ATOM 822 C CA . TRP A 1 103 ? 9.269 -4.746 -16.382 1.00 79.88 103 TRP A CA 1
ATOM 823 C C . TRP A 1 103 ? 9.308 -3.479 -15.528 1.00 79.88 103 TRP A C 1
ATOM 825 O O . TRP A 1 103 ? 9.908 -3.461 -14.453 1.00 79.88 103 TRP A O 1
ATOM 835 N N . LYS A 1 104 ? 8.638 -2.423 -15.992 1.00 81.38 104 LYS A N 1
ATOM 836 C CA . LYS A 1 104 ? 8.526 -1.130 -15.304 1.00 81.38 104 LYS A CA 1
ATOM 837 C C . LYS A 1 104 ? 7.061 -0.725 -15.173 1.00 81.38 104 LYS A C 1
ATOM 839 O O . LYS A 1 104 ? 6.309 -0.851 -16.135 1.00 81.38 104 LYS A O 1
ATOM 844 N N . SER A 1 105 ? 6.679 -0.190 -14.015 1.00 78.50 105 SER A N 1
ATOM 845 C CA . SER A 1 105 ? 5.342 0.357 -13.745 1.00 78.50 105 SER A CA 1
ATOM 846 C C . SER A 1 105 ? 5.411 1.773 -13.156 1.00 78.50 105 SER A C 1
ATOM 848 O O . SER A 1 105 ? 6.429 2.184 -12.592 1.00 78.50 105 SER A O 1
ATOM 850 N N . GLY A 1 106 ? 4.327 2.540 -13.312 1.00 74.00 106 GLY A N 1
ATOM 851 C CA . GLY A 1 106 ? 4.176 3.878 -12.729 1.00 74.00 106 GLY A CA 1
ATOM 852 C C . GLY A 1 106 ? 5.237 4.880 -13.205 1.00 74.00 106 GLY A C 1
ATOM 853 O O . GLY A 1 106 ? 5.575 4.937 -14.387 1.00 74.00 106 GLY A O 1
ATOM 854 N N . VAL A 1 107 ? 5.799 5.665 -12.278 1.00 69.62 107 VAL A N 1
ATOM 855 C CA . VAL A 1 107 ? 6.789 6.724 -12.578 1.00 69.62 107 VAL A CA 1
ATOM 856 C C . VAL A 1 107 ? 8.051 6.170 -13.255 1.00 69.62 107 VAL A C 1
ATOM 858 O O . VAL A 1 107 ? 8.632 6.824 -14.123 1.00 69.62 107 VAL A O 1
ATOM 861 N N . ALA A 1 108 ? 8.445 4.934 -12.929 1.00 67.00 108 ALA A N 1
ATOM 862 C CA . ALA A 1 108 ? 9.599 4.265 -13.532 1.00 67.00 108 ALA A CA 1
ATOM 863 C C . ALA A 1 108 ? 9.371 3.853 -15.001 1.00 67.00 108 ALA A C 1
ATOM 865 O O . ALA A 1 108 ? 10.334 3.566 -15.713 1.00 67.00 108 ALA A O 1
ATOM 866 N N . ALA A 1 109 ? 8.117 3.826 -15.465 1.00 72.19 109 ALA A N 1
ATOM 867 C CA . ALA A 1 109 ? 7.742 3.492 -16.839 1.00 72.19 109 ALA A CA 1
ATOM 868 C C . ALA A 1 109 ? 7.677 4.711 -17.782 1.00 72.19 109 ALA A C 1
ATOM 870 O O . ALA A 1 109 ? 7.500 4.530 -18.993 1.00 72.19 109 ALA A O 1
ATOM 871 N N . LYS A 1 110 ? 7.817 5.939 -17.258 1.00 70.69 110 LYS A N 1
ATOM 872 C CA . LYS A 1 110 ? 7.852 7.187 -18.039 1.00 70.69 110 LYS A CA 1
ATOM 873 C C . LYS A 1 110 ? 9.221 7.333 -18.721 1.00 70.69 110 LYS A C 1
ATOM 875 O O . LYS A 1 110 ? 10.260 7.206 -18.078 1.00 70.69 110 LYS A O 1
ATOM 880 N N . ASP A 1 111 ? 9.229 7.553 -20.038 1.00 65.56 111 ASP A N 1
ATOM 881 C CA . ASP A 1 111 ? 10.461 7.651 -20.830 1.00 65.56 111 ASP A CA 1
ATOM 882 C C . ASP A 1 111 ? 10.999 9.090 -20.815 1.00 65.56 111 ASP A C 1
ATOM 884 O O . ASP A 1 111 ? 10.490 9.977 -21.498 1.00 65.56 111 ASP A O 1
ATOM 888 N N . TRP A 1 112 ? 12.024 9.324 -19.998 1.00 61.16 112 TRP A N 1
ATOM 889 C CA . TRP A 1 112 ? 12.666 10.631 -19.821 1.00 61.16 112 TRP A CA 1
ATOM 890 C C . TRP A 1 112 ? 13.804 10.886 -20.830 1.00 61.16 112 TRP A C 1
ATOM 892 O O . TRP A 1 112 ? 14.375 11.977 -20.875 1.00 61.16 112 TRP A O 1
ATOM 902 N N . SER A 1 113 ? 14.154 9.893 -21.657 1.00 62.75 113 SER A N 1
ATOM 903 C CA . SER A 1 113 ? 15.365 9.922 -22.494 1.00 62.75 113 SER A CA 1
ATOM 904 C C . SER A 1 113 ? 15.281 10.880 -23.692 1.00 62.75 113 SER A C 1
ATOM 906 O O . SER A 1 113 ? 16.305 11.384 -24.158 1.00 62.75 113 SER A O 1
ATOM 908 N N . HIS A 1 114 ? 14.071 11.201 -24.160 1.00 58.59 114 HIS A N 1
ATOM 909 C CA . HIS A 1 114 ? 13.853 12.132 -25.274 1.00 58.59 114 HIS A CA 1
ATOM 910 C C . HIS A 1 114 ? 14.029 13.615 -24.876 1.00 58.59 114 HIS A C 1
ATOM 912 O O . HIS A 1 114 ? 14.204 14.472 -25.740 1.00 58.59 114 HIS A O 1
ATOM 918 N N . ILE A 1 115 ? 14.029 13.931 -23.576 1.00 55.50 115 ILE A N 1
ATOM 919 C CA . ILE A 1 115 ? 14.102 15.311 -23.058 1.00 55.50 115 ILE A CA 1
ATOM 920 C C . ILE A 1 115 ? 15.560 15.724 -22.768 1.00 55.50 115 ILE A C 1
ATOM 922 O O . ILE A 1 115 ? 15.924 16.889 -22.915 1.00 55.50 115 ILE A O 1
ATOM 926 N N . ALA A 1 116 ? 16.444 14.758 -22.497 1.00 49.03 116 ALA A N 1
ATOM 927 C CA . ALA A 1 116 ? 17.852 14.983 -22.147 1.00 49.03 116 ALA A CA 1
ATOM 928 C C . ALA A 1 116 ? 18.744 15.531 -23.287 1.00 49.03 116 ALA A C 1
ATOM 930 O O . ALA A 1 116 ? 19.904 15.864 -23.059 1.00 49.03 116 ALA A O 1
ATOM 931 N N . LYS A 1 117 ? 18.237 15.649 -24.524 1.00 55.38 117 LYS A N 1
ATOM 932 C CA . LYS A 1 117 ? 19.003 16.192 -25.666 1.00 55.38 117 LYS A CA 1
ATOM 933 C C . LYS A 1 117 ? 18.898 17.715 -25.832 1.00 55.38 117 LYS A C 1
ATOM 935 O O . LYS A 1 117 ? 19.438 18.248 -26.799 1.00 55.38 117 LYS A O 1
ATOM 940 N N . LYS A 1 118 ? 18.235 18.433 -24.916 1.00 49.53 118 LYS A N 1
ATOM 941 C CA . LYS A 1 118 ? 17.942 19.871 -25.055 1.00 49.53 118 LYS A CA 1
ATOM 942 C C . LYS A 1 118 ? 18.661 20.748 -24.006 1.00 49.53 118 LYS A C 1
ATOM 944 O O . LYS A 1 118 ? 18.014 21.378 -23.186 1.00 49.53 118 LYS A O 1
ATOM 949 N N . GLY A 1 119 ? 19.994 20.843 -24.090 1.00 43.91 119 GLY A N 1
ATOM 950 C CA . GLY A 1 119 ? 20.815 21.946 -23.537 1.00 43.91 119 GLY A CA 1
ATOM 951 C C . GLY A 1 119 ? 21.104 21.946 -22.022 1.00 43.91 119 GLY A C 1
ATOM 952 O O . GLY A 1 119 ? 20.232 21.720 -21.203 1.00 43.91 119 GLY A O 1
ATOM 953 N N . SER A 1 120 ? 22.336 22.275 -21.627 1.00 50.75 120 SER A N 1
ATOM 954 C CA . SER A 1 120 ? 22.872 22.185 -20.251 1.00 50.75 120 SER A CA 1
ATOM 955 C C . SER A 1 120 ? 22.236 23.098 -19.187 1.00 50.75 120 SER A C 1
ATOM 957 O O . SER A 1 120 ? 22.537 22.934 -18.009 1.00 50.75 120 SER A O 1
ATOM 959 N N . VAL A 1 121 ? 21.348 24.025 -19.558 1.00 54.06 121 VAL A N 1
ATOM 960 C CA . VAL A 1 121 ? 20.597 24.870 -18.603 1.00 54.06 121 VAL A CA 1
ATOM 961 C C . VAL A 1 121 ? 19.290 24.196 -18.156 1.00 54.06 121 VAL A C 1
ATOM 963 O O . VAL A 1 121 ? 18.849 24.418 -17.034 1.00 54.06 121 VAL A O 1
ATOM 966 N N . THR A 1 122 ? 18.732 23.279 -18.958 1.00 56.19 122 THR A N 1
ATOM 967 C CA . THR A 1 122 ? 17.526 22.510 -18.591 1.00 56.19 122 THR A CA 1
ATOM 968 C C . THR A 1 122 ? 17.823 21.330 -17.666 1.00 56.19 122 THR A C 1
ATOM 970 O O . THR A 1 122 ? 16.901 20.759 -17.103 1.00 56.19 122 THR A O 1
ATOM 973 N N . ALA A 1 123 ? 19.090 20.945 -17.472 1.00 62.47 123 ALA A N 1
ATOM 974 C CA . ALA A 1 123 ? 19.442 19.825 -16.597 1.00 62.47 123 ALA A CA 1
ATOM 975 C C . ALA A 1 123 ? 19.138 20.117 -15.114 1.00 62.47 123 ALA A C 1
ATOM 977 O O . ALA A 1 123 ? 18.605 19.252 -14.427 1.00 62.47 123 ALA A O 1
ATOM 978 N N . MET A 1 124 ? 19.408 21.341 -14.636 1.00 67.44 124 MET A N 1
ATOM 979 C CA . MET A 1 124 ? 19.027 21.754 -13.275 1.00 67.44 124 MET A CA 1
ATOM 980 C C . MET A 1 124 ? 17.511 21.932 -13.130 1.00 67.44 124 MET A C 1
ATOM 982 O O . MET A 1 124 ? 16.950 21.536 -12.113 1.00 67.44 124 MET A O 1
ATOM 986 N N . GLU A 1 125 ? 16.835 22.485 -14.144 1.00 69.88 125 GLU A N 1
ATOM 987 C CA . GLU A 1 125 ? 15.366 22.579 -14.159 1.00 69.88 125 GLU A CA 1
ATOM 988 C C . GLU A 1 125 ? 14.719 21.186 -14.140 1.00 69.88 125 GLU A C 1
ATOM 990 O O . GLU A 1 125 ? 13.753 20.975 -13.415 1.00 69.88 125 GLU A O 1
ATOM 995 N N . LEU A 1 126 ? 15.304 20.212 -14.845 1.00 70.81 126 LEU A N 1
ATOM 996 C CA . LEU A 1 126 ? 14.870 18.815 -14.857 1.00 70.81 126 LEU A CA 1
ATOM 997 C C . LEU A 1 126 ? 15.083 18.126 -13.503 1.00 70.81 126 LEU A C 1
ATOM 999 O O . LEU A 1 126 ? 14.244 17.334 -13.080 1.00 70.81 126 LEU A O 1
ATOM 1003 N N . GLU A 1 127 ? 16.193 18.395 -12.814 1.00 74.50 127 GLU A N 1
ATOM 1004 C CA . GLU A 1 127 ? 16.405 17.884 -11.454 1.00 74.50 127 GLU A CA 1
ATOM 1005 C C . GLU A 1 127 ? 15.390 18.475 -10.467 1.00 74.50 127 GLU A C 1
ATOM 1007 O O . GLU A 1 127 ? 14.834 17.736 -9.653 1.00 74.50 127 GLU A O 1
ATOM 1012 N N . LEU A 1 128 ? 15.086 19.771 -10.587 1.00 80.12 128 LEU A N 1
ATOM 1013 C CA . LEU A 1 128 ? 14.039 20.442 -9.812 1.00 80.12 128 LEU A CA 1
ATOM 1014 C C . LEU A 1 128 ? 12.648 19.879 -10.113 1.00 80.12 128 LEU A C 1
ATOM 1016 O O . LE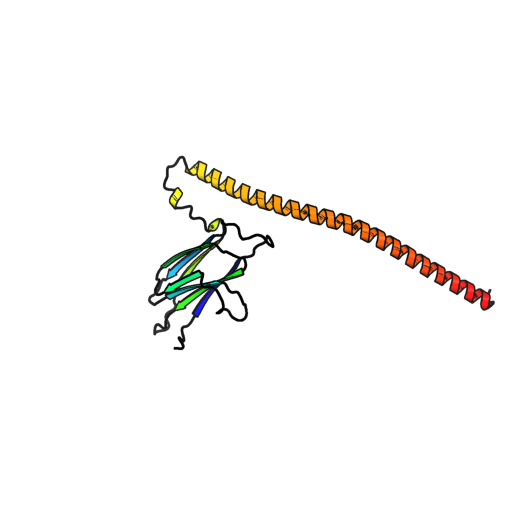U A 1 128 ? 11.918 19.577 -9.174 1.00 80.12 128 LEU A O 1
ATOM 1020 N N . GLU A 1 129 ? 12.296 19.682 -11.383 1.00 83.31 129 GLU A N 1
ATOM 1021 C CA . GLU A 1 129 ? 11.018 19.086 -11.796 1.00 83.31 129 GLU A CA 1
ATOM 1022 C C . GLU A 1 129 ? 10.904 17.642 -11.294 1.00 83.31 129 GLU A C 1
ATOM 1024 O O . GLU A 1 129 ? 9.875 17.244 -10.760 1.00 83.31 129 GLU A O 1
ATOM 1029 N N . ARG A 1 130 ? 11.994 16.869 -11.343 1.00 77.94 130 ARG A N 1
ATOM 1030 C CA . ARG A 1 130 ? 12.033 15.500 -10.816 1.00 77.94 130 ARG A CA 1
ATOM 1031 C C . ARG A 1 130 ? 11.854 15.452 -9.299 1.00 77.94 130 ARG A C 1
ATOM 1033 O O . ARG A 1 130 ? 11.148 14.575 -8.796 1.00 77.94 130 ARG A O 1
ATOM 1040 N N . MET A 1 131 ? 12.499 16.355 -8.560 1.00 84.44 131 MET A N 1
ATOM 1041 C CA . MET A 1 131 ? 12.301 16.463 -7.112 1.00 84.44 131 MET A CA 1
ATOM 1042 C C . MET A 1 131 ? 10.896 16.963 -6.782 1.00 84.44 131 MET A C 1
ATOM 1044 O O . MET A 1 131 ? 10.281 16.436 -5.862 1.00 84.44 131 MET A O 1
ATOM 1048 N N . TYR A 1 132 ? 10.369 17.914 -7.552 1.00 87.06 132 TYR A N 1
ATOM 1049 C CA . TYR A 1 132 ? 9.010 18.422 -7.403 1.00 87.06 132 TYR A CA 1
ATOM 1050 C C . TYR A 1 132 ? 7.971 17.321 -7.631 1.00 87.06 132 TYR A C 1
ATOM 1052 O O . TYR A 1 132 ? 7.154 17.092 -6.747 1.00 87.06 132 TYR A O 1
ATOM 1060 N N . ASP A 1 133 ? 8.070 16.557 -8.723 1.00 82.62 133 ASP A N 1
ATOM 1061 C CA . ASP A 1 133 ? 7.207 15.401 -9.006 1.00 82.62 133 ASP A CA 1
ATOM 1062 C C . ASP A 1 133 ? 7.280 14.354 -7.882 1.00 82.62 133 ASP A C 1
ATOM 1064 O O . ASP A 1 133 ? 6.269 13.773 -7.489 1.00 82.62 133 ASP A O 1
ATOM 1068 N N . THR A 1 134 ? 8.474 14.133 -7.321 1.00 85.38 134 THR A N 1
ATOM 1069 C CA . THR A 1 134 ? 8.662 13.204 -6.196 1.00 85.38 134 THR A CA 1
ATOM 1070 C C . THR A 1 134 ? 7.997 13.728 -4.921 1.00 85.38 134 THR A C 1
ATOM 1072 O O . THR A 1 134 ? 7.312 12.979 -4.230 1.00 85.38 134 THR A O 1
ATOM 1075 N N . VAL A 1 135 ? 8.166 15.015 -4.606 1.00 93.75 135 VAL A N 1
ATOM 1076 C CA . VAL A 1 135 ? 7.546 15.657 -3.437 1.00 93.75 135 VAL A CA 1
ATOM 1077 C C . VAL A 1 135 ? 6.029 15.708 -3.584 1.00 93.75 135 VAL A C 1
ATOM 1079 O O . VAL A 1 135 ? 5.332 15.460 -2.606 1.00 93.75 135 VAL A O 1
ATOM 1082 N N . GLN A 1 136 ? 5.520 15.977 -4.785 1.00 88.19 136 GLN A N 1
ATOM 1083 C CA . GLN A 1 136 ? 4.093 15.982 -5.096 1.00 88.19 136 GLN A CA 1
ATOM 1084 C C . GLN A 1 136 ? 3.489 14.590 -4.867 1.00 88.19 136 GLN A C 1
ATOM 1086 O O . GLN A 1 136 ? 2.505 14.463 -4.143 1.00 88.19 136 GLN A O 1
ATOM 1091 N N . ALA A 1 137 ? 4.132 13.539 -5.389 1.00 86.00 137 ALA A N 1
ATOM 1092 C CA . ALA A 1 137 ? 3.699 12.161 -5.170 1.00 86.00 137 ALA A CA 1
ATOM 1093 C C . ALA A 1 137 ? 3.674 11.788 -3.675 1.00 86.00 137 AL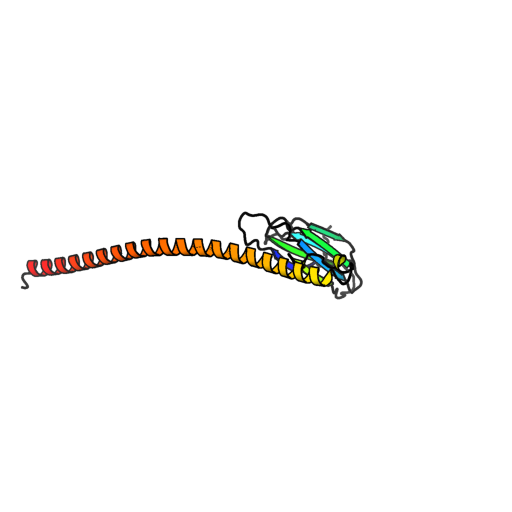A A C 1
ATOM 1095 O O . ALA A 1 137 ? 2.709 11.188 -3.205 1.00 86.00 137 ALA A O 1
ATOM 1096 N N . ILE A 1 138 ? 4.697 12.195 -2.910 1.00 89.62 138 ILE A N 1
ATOM 1097 C CA . ILE A 1 138 ? 4.739 11.999 -1.451 1.00 89.62 138 ILE A CA 1
ATOM 1098 C C . ILE A 1 138 ? 3.637 12.808 -0.753 1.00 89.62 138 ILE A C 1
ATOM 1100 O O . ILE A 1 138 ? 3.028 12.328 0.200 1.00 89.62 138 ILE A O 1
ATOM 1104 N N . HIS A 1 139 ? 3.382 14.043 -1.188 1.00 91.50 139 HIS A N 1
ATOM 1105 C CA . HIS A 1 139 ? 2.373 14.911 -0.587 1.00 91.50 139 HIS A CA 1
ATOM 1106 C C . HIS A 1 139 ? 0.972 14.310 -0.709 1.00 91.50 139 HIS A C 1
ATOM 1108 O O . HIS A 1 139 ? 0.236 14.281 0.280 1.00 91.50 139 HIS A O 1
ATOM 1114 N N . ASP A 1 140 ? 0.642 13.780 -1.885 1.00 89.31 140 ASP A N 1
ATOM 1115 C CA . ASP A 1 140 ? -0.633 13.112 -2.137 1.00 89.31 140 ASP A CA 1
ATOM 1116 C C . ASP A 1 140 ? -0.781 11.850 -1.272 1.00 89.31 140 ASP A C 1
ATOM 1118 O O . ASP A 1 140 ? -1.837 11.623 -0.675 1.00 89.31 140 ASP A O 1
ATOM 1122 N N . GLU A 1 141 ? 0.295 11.070 -1.112 1.00 84.81 141 GLU A N 1
ATOM 1123 C CA . GLU A 1 141 ? 0.306 9.894 -0.236 1.00 84.81 141 GLU A CA 1
ATOM 1124 C C . GLU A 1 141 ? 0.131 10.276 1.246 1.00 84.81 141 GLU A C 1
ATOM 1126 O O . GLU A 1 141 ? -0.689 9.684 1.949 1.00 84.81 141 GLU A O 1
ATOM 1131 N N . ILE A 1 142 ? 0.822 11.318 1.726 1.00 90.00 142 ILE A N 1
ATOM 1132 C CA . ILE A 1 142 ? 0.661 11.836 3.097 1.00 90.00 142 ILE A CA 1
ATOM 1133 C C . ILE A 1 142 ? -0.766 12.342 3.323 1.00 90.00 142 ILE A C 1
ATOM 1135 O O . ILE A 1 142 ? -1.334 12.121 4.396 1.00 90.00 142 ILE A O 1
ATOM 1139 N N . TYR A 1 143 ? -1.349 13.034 2.342 1.00 92.25 143 TYR A N 1
ATOM 1140 C CA . TYR A 1 143 ? -2.715 13.536 2.446 1.00 92.25 143 TYR A CA 1
ATOM 1141 C C . TYR A 1 143 ? -3.720 12.384 2.556 1.00 92.25 143 TYR A C 1
ATOM 1143 O O . TYR A 1 143 ? -4.569 12.394 3.450 1.00 92.25 143 TYR A O 1
ATOM 1151 N N . TYR A 1 144 ? -3.567 11.356 1.719 1.00 87.62 144 TYR A N 1
ATOM 1152 C CA . TYR A 1 144 ? -4.373 10.138 1.784 1.00 87.62 144 TYR A CA 1
ATOM 1153 C C . TYR A 1 144 ? -4.254 9.430 3.144 1.00 87.62 144 TYR A C 1
ATOM 1155 O O . TYR A 1 144 ? -5.267 9.116 3.777 1.00 87.62 144 TYR A O 1
ATOM 1163 N N . LEU A 1 145 ? -3.026 9.231 3.637 1.00 88.69 145 LEU A N 1
ATOM 1164 C CA . LEU A 1 145 ? -2.781 8.594 4.934 1.00 88.69 145 LEU A CA 1
ATOM 1165 C C . LEU A 1 145 ? -3.386 9.395 6.096 1.00 88.69 145 LEU A C 1
ATOM 1167 O O . LEU A 1 145 ? -3.947 8.803 7.019 1.00 88.69 145 LEU A O 1
ATOM 1171 N N . ARG A 1 146 ? -3.337 10.733 6.041 1.00 92.75 146 ARG A N 1
ATOM 1172 C CA . ARG A 1 146 ? -3.961 11.594 7.059 1.00 92.75 146 ARG A CA 1
ATOM 1173 C C . ARG A 1 146 ? -5.473 11.449 7.115 1.00 92.75 146 ARG A C 1
ATOM 1175 O O . ARG A 1 146 ? -6.034 11.499 8.206 1.00 92.75 146 ARG A O 1
ATOM 1182 N N . GLU A 1 147 ? -6.143 11.308 5.976 1.00 90.56 147 GLU A N 1
ATOM 1183 C CA . GLU A 1 147 ? -7.601 11.161 5.972 1.00 90.56 147 GLU A CA 1
ATOM 1184 C C . GLU A 1 147 ? -8.016 9.834 6.624 1.00 90.56 147 GLU A C 1
ATOM 1186 O O . GLU A 1 147 ? -8.871 9.812 7.510 1.00 90.56 147 GLU A O 1
ATOM 1191 N N . ARG A 1 148 ? -7.293 8.753 6.312 1.00 86.94 148 ARG A N 1
ATOM 1192 C CA . ARG A 1 148 ? -7.445 7.442 6.967 1.00 86.94 148 ARG A CA 1
ATOM 1193 C C . ARG A 1 148 ? -7.161 7.492 8.473 1.00 86.94 148 ARG A C 1
ATOM 1195 O O . ARG A 1 148 ? -7.853 6.833 9.250 1.00 86.94 148 ARG A O 1
ATOM 1202 N N . GLU A 1 149 ? -6.171 8.272 8.910 1.00 89.69 149 GLU A N 1
ATOM 1203 C CA . GLU A 1 149 ? -5.877 8.453 10.338 1.00 89.69 149 GLU A CA 1
ATOM 1204 C C . GLU A 1 149 ? -7.049 9.120 11.076 1.00 89.69 149 GLU A C 1
ATOM 1206 O O . GLU A 1 149 ? -7.428 8.668 12.158 1.00 89.69 149 GLU A O 1
ATOM 1211 N N . LYS A 1 150 ? -7.678 10.146 10.484 1.00 92.06 150 LYS A N 1
ATOM 1212 C CA . LYS A 1 150 ? -8.856 10.803 11.080 1.00 92.06 150 LYS A CA 1
ATOM 1213 C C . LYS A 1 150 ? -10.030 9.841 11.220 1.00 92.06 150 LYS A C 1
ATOM 1215 O O . LYS A 1 150 ? -10.667 9.815 12.274 1.00 92.06 150 LYS A O 1
ATOM 1220 N N . GLU A 1 151 ? -10.303 9.036 10.194 1.00 90.69 151 GLU A N 1
ATOM 1221 C CA . GLU A 1 151 ? -11.340 8.000 10.256 1.00 90.69 151 GLU A CA 1
ATOM 1222 C C . GLU A 1 151 ? -11.057 7.014 11.397 1.00 90.69 151 GLU A C 1
ATOM 1224 O O . GLU A 1 151 ? -11.941 6.726 12.210 1.00 90.69 151 GLU A O 1
ATOM 1229 N N . MET A 1 152 ? -9.805 6.566 11.532 1.00 90.19 152 MET A N 1
ATOM 1230 C CA . MET A 1 152 ? -9.385 5.684 12.622 1.00 90.19 152 MET A CA 1
ATOM 1231 C C . MET A 1 152 ? -9.559 6.341 14.000 1.00 90.19 152 MET A C 1
ATOM 1233 O O . MET A 1 152 ? -10.053 5.698 14.930 1.00 90.19 152 MET A O 1
ATOM 1237 N N . GLN A 1 153 ? -9.205 7.620 14.150 1.00 92.88 153 GLN A N 1
ATOM 1238 C CA . GLN A 1 153 ? -9.379 8.357 15.405 1.00 92.88 153 GLN A CA 1
ATOM 1239 C C . GLN A 1 153 ? -10.859 8.495 15.789 1.00 92.88 153 GLN A C 1
ATOM 1241 O O . GLN A 1 153 ? -11.215 8.259 16.947 1.00 92.88 153 GLN A O 1
ATOM 1246 N N . LEU A 1 154 ? -11.738 8.810 14.833 1.00 93.25 154 LEU A N 1
ATOM 1247 C CA . LEU A 1 154 ? -13.184 8.895 15.067 1.00 93.25 154 LEU A CA 1
ATOM 1248 C C . LEU A 1 154 ? -13.768 7.539 15.485 1.00 93.25 154 LEU A C 1
ATOM 1250 O O . LEU A 1 154 ? -14.552 7.458 16.440 1.00 93.25 154 LEU A O 1
ATOM 1254 N N . LEU A 1 155 ? -13.342 6.459 14.825 1.00 91.44 155 LEU A N 1
ATOM 1255 C CA . LEU A 1 155 ? -13.722 5.100 15.203 1.00 91.44 155 LEU A CA 1
ATOM 1256 C C . LEU A 1 155 ? -13.241 4.759 16.616 1.00 91.44 155 LEU A C 1
ATOM 1258 O O . LEU A 1 155 ? -14.033 4.240 17.405 1.00 91.44 155 LEU A O 1
ATOM 1262 N N . ASN A 1 156 ? -12.005 5.114 16.975 1.00 93.25 156 ASN A N 1
ATOM 1263 C CA . ASN A 1 156 ? -11.458 4.886 18.312 1.00 93.25 156 ASN A CA 1
ATOM 1264 C C . ASN A 1 156 ? -12.256 5.632 19.399 1.00 93.25 156 ASN A C 1
ATOM 1266 O O . ASN A 1 156 ? -12.638 5.032 20.403 1.00 93.25 156 ASN A O 1
ATOM 1270 N N . ILE A 1 157 ? -12.601 6.907 19.174 1.00 92.94 157 ILE A N 1
ATOM 1271 C CA . ILE A 1 157 ? -13.417 7.701 20.112 1.00 92.94 157 ILE A CA 1
ATOM 1272 C C . ILE A 1 157 ? -14.802 7.065 20.304 1.00 92.94 157 ILE A C 1
ATOM 1274 O O . ILE A 1 157 ? -15.251 6.879 21.438 1.00 92.94 157 ILE A O 1
ATOM 1278 N N . SER A 1 158 ? -15.474 6.695 19.207 1.00 92.50 158 SER A N 1
ATOM 1279 C CA . SER A 1 158 ? -16.809 6.081 19.271 1.00 92.50 158 SER A CA 1
ATOM 1280 C C . SER A 1 158 ? -16.797 4.680 19.894 1.00 92.50 158 SER A C 1
ATOM 1282 O O . SER A 1 158 ? -17.765 4.272 20.536 1.00 92.50 158 SER A O 1
ATOM 1284 N N . THR A 1 159 ? -15.701 3.941 19.729 1.00 94.62 159 THR A N 1
ATOM 1285 C CA . THR A 1 159 ? -15.518 2.608 20.310 1.00 94.62 159 THR A CA 1
ATOM 1286 C C . THR A 1 159 ? -15.260 2.710 21.807 1.00 94.62 159 THR A C 1
ATOM 1288 O O . THR A 1 159 ? -15.901 2.003 22.583 1.00 94.62 159 THR A O 1
ATOM 1291 N N . ASN A 1 160 ? -14.396 3.636 22.229 1.00 93.81 160 ASN A N 1
ATOM 1292 C CA . ASN A 1 160 ? -14.072 3.842 23.637 1.00 93.81 160 ASN A CA 1
ATOM 1293 C C . ASN A 1 160 ? -15.310 4.227 24.467 1.00 93.81 160 ASN A C 1
ATOM 1295 O O . ASN A 1 160 ? -15.518 3.693 25.555 1.00 93.81 160 ASN A O 1
ATOM 1299 N N . SER A 1 161 ? -16.190 5.089 23.942 1.00 92.69 161 SER A N 1
ATOM 1300 C CA . SER A 1 161 ? -17.421 5.475 24.651 1.00 92.69 161 SER A CA 1
ATOM 1301 C C . SER A 1 161 ? -18.411 4.312 24.799 1.00 92.69 161 SER A C 1
ATOM 1303 O O . SER A 1 161 ? -18.958 4.096 25.883 1.00 92.69 161 SER A O 1
ATOM 1305 N N . LYS A 1 162 ? -18.592 3.502 23.747 1.00 94.94 162 LYS A N 1
ATOM 1306 C CA . LYS A 1 162 ? -19.406 2.275 23.800 1.00 94.94 162 LYS A CA 1
ATOM 1307 C C . LYS A 1 162 ? -18.824 1.264 24.790 1.00 94.94 162 LYS A C 1
ATOM 1309 O O . LYS A 1 162 ? -19.565 0.674 25.573 1.00 94.94 162 LYS A O 1
ATOM 1314 N N . MET A 1 163 ? -17.504 1.092 24.789 1.00 95.50 163 MET A N 1
ATOM 1315 C CA . MET A 1 163 ? -16.806 0.170 25.684 1.00 95.50 163 MET A CA 1
ATOM 1316 C C . MET A 1 163 ? -16.919 0.596 27.153 1.00 95.50 163 MET A C 1
ATOM 1318 O O . MET A 1 163 ? -17.139 -0.252 28.021 1.00 95.50 163 MET A O 1
ATOM 1322 N N . ALA A 1 164 ? -16.862 1.899 27.438 1.00 95.50 164 ALA A N 1
ATOM 1323 C CA . ALA A 1 164 ? -17.103 2.435 28.776 1.00 95.50 164 ALA A CA 1
ATOM 1324 C C . ALA A 1 164 ? -18.528 2.127 29.272 1.00 95.50 164 ALA A C 1
ATOM 1326 O O . ALA A 1 164 ? -18.700 1.659 30.400 1.00 95.50 164 ALA A O 1
ATOM 1327 N N . TRP A 1 165 ? -19.545 2.306 28.421 1.00 94.50 165 TRP A N 1
ATOM 1328 C CA . TRP A 1 165 ? -20.935 1.982 28.767 1.00 94.50 165 TRP A CA 1
ATOM 1329 C C . TRP A 1 165 ? -21.139 0.488 29.054 1.00 94.50 165 TRP A C 1
ATOM 1331 O O . TRP A 1 165 ? -21.754 0.122 30.057 1.00 94.50 165 TRP A O 1
ATOM 1341 N N . LEU A 1 166 ? -20.571 -0.388 28.219 1.00 96.31 166 LEU A N 1
ATOM 1342 C CA . LEU A 1 166 ? -20.614 -1.837 28.439 1.00 96.31 166 LEU A CA 1
ATOM 1343 C C . LEU A 1 166 ? -19.895 -2.245 29.732 1.00 96.31 166 LEU A C 1
ATOM 1345 O O . LEU A 1 166 ? -20.387 -3.103 30.466 1.00 96.31 166 LEU A O 1
ATOM 1349 N N . SER A 1 167 ? -18.771 -1.596 30.046 1.00 96.94 167 SER A N 1
ATOM 1350 C CA . SER A 1 167 ? -18.021 -1.838 31.284 1.00 96.94 167 SER A CA 1
ATOM 1351 C C . SER A 1 167 ? -18.862 -1.488 32.511 1.00 96.94 167 SER A C 1
ATOM 1353 O O . SER A 1 167 ? -18.965 -2.291 33.440 1.00 96.94 167 SER A O 1
ATOM 1355 N N . PHE A 1 168 ? -19.546 -0.343 32.486 1.00 97.31 168 PHE A N 1
ATOM 1356 C CA . PHE A 1 168 ? -20.458 0.061 33.554 1.00 97.31 168 PHE A CA 1
ATOM 1357 C C . PHE A 1 168 ? -21.628 -0.920 33.726 1.00 97.31 168 PHE A C 1
ATOM 1359 O O . PHE A 1 168 ? -21.924 -1.344 34.846 1.00 97.31 168 PHE A O 1
ATOM 1366 N N . LEU A 1 169 ? -22.248 -1.348 32.621 1.00 97.38 169 LEU A N 1
ATOM 1367 C CA . LEU A 1 169 ? -23.335 -2.330 32.646 1.00 97.38 169 LEU A CA 1
ATOM 1368 C C . LEU A 1 169 ? -22.876 -3.668 33.245 1.00 97.38 169 LEU A C 1
ATOM 1370 O O . LEU A 1 169 ? -23.580 -4.241 34.076 1.00 97.38 169 LEU A O 1
ATOM 1374 N N . SER A 1 170 ? -21.679 -4.141 32.888 1.00 97.31 170 SER A N 1
ATOM 1375 C CA . SER A 1 170 ? -21.123 -5.390 33.428 1.00 97.31 170 SER A CA 1
ATOM 1376 C C . SER A 1 170 ? -20.914 -5.342 34.948 1.00 97.31 170 SER A C 1
ATOM 1378 O O . SER A 1 170 ? -21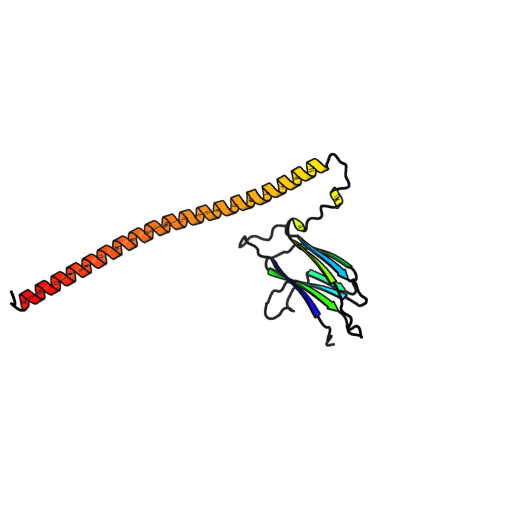.198 -6.318 35.647 1.00 97.31 170 SER A O 1
ATOM 1380 N N . LEU A 1 171 ? -20.493 -4.187 35.475 1.00 97.69 171 LEU A N 1
ATOM 1381 C CA . LEU A 1 171 ? -20.281 -3.970 36.905 1.00 97.69 171 LEU A CA 1
ATOM 1382 C C . LEU A 1 171 ? -21.614 -3.951 37.665 1.00 97.69 171 LEU A C 1
ATOM 1384 O O . LEU A 1 171 ? -21.737 -4.560 38.726 1.00 97.69 171 LEU A O 1
ATOM 1388 N N . LEU A 1 172 ? -22.652 -3.323 37.106 1.00 98.00 172 LEU A N 1
ATOM 1389 C CA . LEU A 1 172 ? -23.991 -3.363 37.702 1.00 98.00 172 LEU A CA 1
ATOM 1390 C C . LEU A 1 172 ? -24.555 -4.787 37.772 1.00 98.00 172 LEU A C 1
ATOM 1392 O O . LEU A 1 172 ? -25.150 -5.170 38.786 1.00 98.00 172 LEU A O 1
ATOM 1396 N N . VAL A 1 173 ? -24.351 -5.585 36.722 1.00 98.31 173 VAL A N 1
ATOM 1397 C CA . VAL A 1 173 ? -24.792 -6.986 36.695 1.00 98.31 173 VAL A CA 1
ATOM 1398 C C . VAL A 1 173 ? -24.066 -7.803 37.767 1.00 98.31 173 VAL A C 1
ATOM 1400 O O . VAL A 1 173 ? -24.719 -8.533 38.514 1.00 98.31 173 VAL A O 1
ATOM 1403 N N . SER A 1 174 ? -22.747 -7.653 37.915 1.00 97.69 174 SER A N 1
ATOM 1404 C CA . SER A 1 174 ? -21.978 -8.403 38.921 1.00 97.69 174 SER A CA 1
ATOM 1405 C C . SER A 1 174 ? -22.344 -8.022 40.363 1.00 97.69 174 SER A C 1
ATOM 1407 O O . SER A 1 174 ? -22.493 -8.907 41.216 1.00 97.69 174 SER A O 1
ATOM 1409 N N . LEU A 1 175 ? -22.586 -6.735 40.637 1.00 97.94 175 LEU A N 1
ATOM 1410 C CA . LEU A 1 175 ? -23.091 -6.274 41.936 1.00 97.94 175 LEU A CA 1
ATOM 1411 C C . LEU A 1 175 ? -24.480 -6.844 42.239 1.00 97.94 175 LEU A C 1
ATOM 1413 O O . LEU A 1 175 ? -24.731 -7.294 43.358 1.00 97.94 175 LEU A O 1
ATOM 1417 N N . SER A 1 176 ? -25.361 -6.883 41.238 1.00 97.62 176 SER A N 1
ATOM 1418 C CA . SER A 1 176 ? -26.711 -7.442 41.380 1.00 97.62 176 SER A CA 1
ATOM 1419 C C . SER A 1 176 ? -26.668 -8.934 41.717 1.00 97.62 176 SER A C 1
ATOM 1421 O O . SER A 1 176 ? -27.342 -9.378 42.649 1.00 97.62 176 SER A O 1
ATOM 1423 N N . VAL A 1 177 ? -25.827 -9.707 41.019 1.00 97.56 177 VAL A N 1
ATOM 1424 C CA . VAL A 1 177 ? -25.622 -11.139 41.300 1.00 97.56 177 VAL A CA 1
ATOM 1425 C C . VAL A 1 177 ? -25.091 -11.346 42.719 1.00 97.56 177 VAL A C 1
ATOM 1427 O O . VAL A 1 177 ? -25.623 -12.180 43.450 1.00 97.56 177 VAL A O 1
ATOM 1430 N N . THR A 1 178 ? -24.103 -10.554 43.142 1.00 96.94 178 THR A N 1
ATOM 1431 C CA . THR A 1 178 ? -23.532 -10.637 44.498 1.00 96.94 178 THR A CA 1
ATOM 1432 C C . THR A 1 178 ? -24.581 -10.318 45.570 1.00 96.94 178 THR A C 1
ATOM 1434 O O . THR A 1 178 ? -24.690 -11.025 46.573 1.00 96.94 178 THR A O 1
ATOM 1437 N N . GLY A 1 179 ? -25.410 -9.294 45.346 1.00 96.75 179 GLY A N 1
ATOM 1438 C CA . GLY A 1 179 ? -26.510 -8.939 46.243 1.00 96.75 179 GLY A CA 1
ATOM 1439 C C . GLY A 1 179 ? -27.548 -10.057 46.375 1.00 96.75 179 GLY A C 1
ATOM 1440 O O . GLY A 1 179 ? -27.940 -10.409 47.490 1.00 96.75 179 GLY A O 1
ATOM 1441 N N . LEU A 1 180 ? -27.940 -10.671 45.255 1.00 95.94 180 LEU A N 1
ATOM 1442 C CA . LEU A 1 180 ? -28.863 -11.810 45.247 1.00 95.94 180 LEU A CA 1
ATOM 1443 C C . LEU A 1 180 ? -28.272 -13.039 45.950 1.00 95.94 180 LEU A C 1
ATOM 1445 O O . LEU A 1 180 ? -28.977 -13.688 46.724 1.00 95.94 180 LEU A O 1
ATOM 1449 N N . GLN A 1 181 ? -26.985 -13.336 45.737 1.00 95.62 181 GLN A N 1
ATOM 1450 C CA . GLN A 1 181 ? -26.281 -14.427 46.423 1.00 95.62 181 GLN A CA 1
ATOM 1451 C C . GLN A 1 181 ? -26.286 -14.231 47.947 1.00 95.62 181 GLN A C 1
ATOM 1453 O O . GLN A 1 181 ? -26.622 -15.160 48.687 1.00 95.62 181 GLN A O 1
ATOM 1458 N N . LEU A 1 182 ? -25.987 -13.017 48.422 1.00 94.69 182 LEU A N 1
ATOM 1459 C CA . LEU A 1 182 ? -26.017 -12.684 49.851 1.00 94.69 182 LEU A CA 1
ATOM 1460 C C . LEU A 1 182 ? -27.433 -12.758 50.436 1.00 94.69 182 LEU A C 1
ATOM 1462 O O . LEU A 1 182 ? -27.622 -13.287 51.536 1.00 94.69 182 LEU A O 1
ATOM 1466 N N . TRP A 1 183 ? -28.437 -12.264 49.707 1.00 94.69 183 TRP A N 1
ATOM 1467 C CA . TRP A 1 183 ? -29.833 -12.316 50.142 1.00 94.69 183 TRP A CA 1
ATOM 1468 C C . TRP A 1 183 ? -30.353 -13.755 50.244 1.00 94.69 183 TRP A C 1
ATOM 1470 O O . TRP A 1 183 ? -30.960 -14.122 51.255 1.00 94.69 183 TRP A O 1
ATOM 1480 N N . HIS A 1 184 ? -30.058 -14.595 49.249 1.00 92.81 184 HIS A N 1
ATOM 1481 C CA . HIS A 1 184 ? -30.429 -16.008 49.255 1.00 92.81 184 HIS A CA 1
ATOM 1482 C C . HIS A 1 184 ? -29.803 -16.751 50.443 1.00 92.81 184 HIS A C 1
ATOM 1484 O O . HIS A 1 184 ? -30.505 -17.464 51.163 1.00 92.81 184 HIS A O 1
ATOM 1490 N N . LEU A 1 185 ? -28.507 -16.536 50.701 1.00 90.88 185 LEU A N 1
ATOM 1491 C CA . LEU A 1 185 ? -27.803 -17.153 51.827 1.00 90.88 185 LEU A CA 1
ATOM 1492 C C . LEU A 1 185 ? -28.407 -16.726 53.178 1.00 90.88 185 LEU A C 1
ATOM 1494 O O . LEU A 1 185 ? -28.671 -17.575 54.031 1.00 90.88 185 LEU A O 1
ATOM 1498 N N . LYS A 1 186 ? -28.706 -15.430 53.357 1.00 87.75 186 LYS A N 1
ATOM 1499 C CA . LYS A 1 186 ? -29.384 -14.918 54.563 1.00 87.75 186 LYS A CA 1
ATOM 1500 C C . LYS A 1 186 ? -30.773 -15.531 54.753 1.00 87.75 186 LYS A C 1
ATOM 1502 O O . LYS A 1 186 ? -31.098 -15.958 55.860 1.00 87.75 186 LYS A O 1
ATOM 1507 N N . SER A 1 187 ? -31.577 -15.611 53.691 1.00 86.94 187 SER A N 1
ATOM 1508 C CA . SER A 1 187 ? -32.917 -16.212 53.752 1.00 86.94 187 SER A CA 1
ATOM 1509 C C . SER A 1 187 ? -32.857 -17.704 54.089 1.00 86.94 187 SER A C 1
ATOM 1511 O O . SER A 1 187 ? -33.662 -18.195 54.881 1.00 86.94 187 SER A O 1
ATOM 1513 N N . PHE A 1 188 ? -31.875 -18.422 53.539 1.00 88.00 188 PHE A N 1
ATOM 1514 C CA . PHE A 1 188 ? -31.666 -19.838 53.826 1.00 88.00 188 PHE A CA 1
ATOM 1515 C C . PHE A 1 188 ? -31.343 -20.084 55.307 1.00 88.00 188 PHE A C 1
ATOM 1517 O O . PHE A 1 188 ? -31.974 -20.943 55.927 1.00 88.00 188 PHE A O 1
ATOM 1524 N N . PHE A 1 189 ? -30.438 -19.298 55.905 1.00 85.88 189 PHE A N 1
ATOM 1525 C CA . PHE A 1 189 ? -30.107 -19.421 57.332 1.00 85.88 189 PHE A CA 1
ATOM 1526 C C . PHE A 1 189 ? -31.281 -19.065 58.251 1.00 85.88 189 PHE A C 1
ATOM 1528 O O . PHE A 1 189 ? -31.539 -19.800 59.205 1.00 85.88 189 PHE A O 1
ATOM 1535 N N . GLN A 1 190 ? -32.046 -18.015 57.928 1.00 79.50 190 GLN A N 1
ATOM 1536 C CA . GLN A 1 190 ? -33.246 -17.648 58.693 1.00 79.50 190 GLN A CA 1
ATOM 1537 C C . GLN A 1 190 ? -34.321 -18.741 58.646 1.00 79.50 190 GLN A C 1
ATOM 1539 O O . GLN A 1 190 ? -34.912 -19.078 59.670 1.00 79.50 190 GLN A O 1
ATOM 1544 N N . LYS A 1 191 ? -34.556 -19.344 57.473 1.00 81.75 191 LYS A N 1
ATOM 1545 C CA . LYS A 1 191 ? -35.538 -20.430 57.318 1.00 81.75 191 LYS A CA 1
ATOM 1546 C C . LYS A 1 191 ? -35.110 -21.722 58.016 1.00 81.75 191 LYS A C 1
ATOM 1548 O O . LYS A 1 191 ? -35.969 -22.484 58.451 1.00 81.75 191 LYS A O 1
ATOM 1553 N N . LYS A 1 192 ? -33.804 -21.982 58.117 1.00 80.75 192 LYS A N 1
ATOM 1554 C CA . LYS A 1 192 ? -33.251 -23.183 58.762 1.00 80.75 192 LYS A CA 1
ATOM 1555 C C . LYS A 1 192 ? -33.017 -23.029 60.275 1.00 80.75 192 LYS A C 1
ATOM 1557 O O . LYS A 1 192 ? -32.630 -24.018 60.887 1.00 80.75 192 LYS A O 1
ATOM 1562 N N . LYS A 1 193 ? -33.281 -21.854 60.878 1.00 59.00 193 LYS A N 1
ATOM 1563 C CA . LYS A 1 193 ? -33.067 -21.553 62.315 1.00 59.00 193 LYS A CA 1
ATOM 1564 C C . LYS A 1 193 ? -31.688 -22.000 62.838 1.00 59.00 193 LYS A C 1
ATOM 1566 O O . LYS A 1 193 ? -31.582 -22.553 63.928 1.00 59.00 193 LYS A O 1
ATOM 1571 N N . LEU A 1 194 ? -30.637 -21.814 62.037 1.00 62.25 194 LEU A N 1
ATOM 1572 C CA . LEU A 1 194 ? -29.254 -22.106 62.450 1.00 62.25 194 LEU A CA 1
ATOM 1573 C C . LEU A 1 194 ? -28.534 -20.889 63.062 1.00 62.25 194 LEU A C 1
ATOM 1575 O O . LEU A 1 194 ? -27.388 -21.020 63.485 1.00 62.25 194 LEU A O 1
ATOM 1579 N N . ILE A 1 195 ? -29.226 -19.747 63.141 1.00 55.75 195 ILE A N 1
ATOM 1580 C CA . ILE A 1 195 ? -28.971 -18.588 64.011 1.00 55.75 195 ILE A CA 1
ATOM 1581 C C . ILE A 1 195 ? -30.324 -18.160 64.580 1.00 55.75 195 ILE A C 1
ATOM 1583 O O . ILE A 1 195 ? -31.300 -18.169 63.787 1.00 55.75 195 ILE A O 1
#